Protein AF-A0A7C5W198-F1 (afdb_monomer_lite)

Radius of gyration: 19.04 Å; chains: 1; bounding box: 59×41×51 Å

pLDDT: mean 90.84, std 8.57, range [54.44, 98.5]

Structure (mmCIF, N/CA/C/O backbone):
data_AF-A0A7C5W198-F1
#
_entry.id   AF-A0A7C5W198-F1
#
loop_
_atom_site.group_PDB
_atom_site.id
_atom_site.type_symbol
_atom_site.label_atom_id
_atom_site.label_alt_id
_atom_site.label_comp_id
_atom_site.label_asym_id
_atom_site.label_entity_id
_atom_site.label_seq_id
_atom_site.pdbx_PDB_ins_code
_atom_site.Cartn_x
_atom_site.Cartn_y
_atom_site.Cartn_z
_atom_site.occupancy
_atom_site.B_iso_or_equiv
_atom_site.auth_seq_id
_atom_site.auth_comp_id
_atom_site.auth_asym_id
_atom_site.auth_atom_id
_atom_site.pdbx_PDB_model_num
ATOM 1 N N . MET A 1 1 ? -37.542 13.909 10.497 1.00 56.97 1 MET A N 1
ATOM 2 C CA . MET A 1 1 ? -37.261 13.257 11.797 1.00 56.97 1 MET A CA 1
ATOM 3 C C . MET A 1 1 ? -35.882 13.727 12.256 1.00 56.97 1 MET A C 1
ATOM 5 O O . MET A 1 1 ? -34.944 13.565 11.488 1.00 56.97 1 MET A O 1
ATOM 9 N N . LYS A 1 2 ? -35.744 14.407 13.407 1.00 55.81 2 LYS A N 1
ATOM 10 C CA . LYS A 1 2 ? -34.414 14.794 13.922 1.00 55.81 2 LYS A CA 1
ATOM 11 C C . LYS A 1 2 ? -33.710 13.528 14.440 1.00 55.81 2 LYS A C 1
ATOM 13 O O . LYS A 1 2 ? -34.372 12.768 15.145 1.00 55.81 2 LYS A O 1
ATOM 18 N N . PRO A 1 3 ? -32.432 13.282 14.104 1.00 61.06 3 PRO A N 1
ATOM 19 C CA . PRO A 1 3 ? -31.702 12.129 14.623 1.00 61.06 3 PRO A CA 1
ATOM 20 C C . PRO A 1 3 ? -31.654 12.193 16.152 1.00 61.06 3 PRO A C 1
ATOM 22 O O . PRO A 1 3 ? -31.446 13.266 16.728 1.00 61.06 3 PRO A O 1
ATOM 25 N N . ASP A 1 4 ? -31.876 11.055 16.808 1.00 79.31 4 ASP A N 1
ATOM 26 C CA . ASP A 1 4 ? -31.858 10.977 18.265 1.00 79.31 4 ASP A CA 1
ATOM 27 C C . ASP A 1 4 ? -30.446 11.229 18.842 1.00 79.31 4 ASP A C 1
ATOM 29 O O . ASP A 1 4 ? -29.431 11.314 18.139 1.00 79.31 4 ASP A O 1
ATOM 33 N N . LYS A 1 5 ? -30.365 11.397 20.166 1.00 74.25 5 LYS A N 1
ATOM 34 C CA . LYS A 1 5 ? -29.114 11.707 20.881 1.00 74.25 5 LYS A CA 1
ATOM 35 C C . LYS A 1 5 ? -28.023 10.645 20.666 1.00 74.25 5 LYS A C 1
ATOM 37 O O . LYS A 1 5 ? -26.839 10.989 20.679 1.00 74.25 5 LYS A O 1
ATOM 42 N N . TYR A 1 6 ? -28.400 9.382 20.459 1.00 71.31 6 TYR A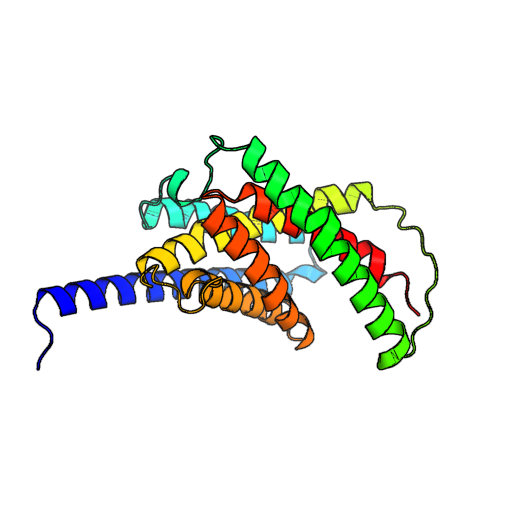 N 1
ATOM 43 C CA . TYR A 1 6 ? -27.463 8.278 20.234 1.00 71.31 6 TYR A CA 1
ATOM 44 C C . TYR A 1 6 ? -26.879 8.329 18.822 1.00 71.31 6 TYR A C 1
ATOM 46 O O . TYR A 1 6 ? -25.659 8.255 18.665 1.00 71.31 6 TYR A O 1
ATOM 54 N N . THR A 1 7 ? -27.727 8.577 17.825 1.00 73.31 7 THR A N 1
ATOM 55 C CA . THR A 1 7 ? -27.346 8.764 16.420 1.00 73.31 7 THR A CA 1
ATOM 56 C C . THR A 1 7 ? -26.362 9.926 16.273 1.00 73.31 7 THR A C 1
ATOM 58 O O . THR A 1 7 ? -25.304 9.782 15.660 1.00 73.31 7 THR A O 1
ATOM 61 N N . ASN A 1 8 ? -26.632 11.054 16.939 1.00 77.38 8 ASN A N 1
ATOM 62 C CA . ASN A 1 8 ? -25.725 12.206 16.940 1.00 77.38 8 ASN A CA 1
ATOM 63 C C . ASN A 1 8 ? -24.370 11.899 17.599 1.00 77.38 8 ASN A C 1
ATOM 65 O O . ASN A 1 8 ? -23.325 12.320 17.102 1.00 77.38 8 ASN A O 1
ATOM 69 N N . LYS A 1 9 ? -24.357 11.153 18.711 1.00 79.25 9 LYS A N 1
ATOM 70 C CA . LYS A 1 9 ? -23.110 10.764 19.387 1.00 79.25 9 LYS A CA 1
ATOM 71 C C . LYS A 1 9 ? -22.262 9.836 18.512 1.00 79.25 9 LYS A C 1
ATOM 73 O O . LYS A 1 9 ? -21.046 10.009 18.456 1.00 79.25 9 LYS A O 1
ATOM 78 N N . PHE A 1 10 ? -22.897 8.891 17.821 1.00 80.44 10 PHE A N 1
ATOM 79 C CA . PHE A 1 10 ? -22.232 7.958 16.914 1.00 80.44 10 PHE A CA 1
ATOM 80 C C . PHE A 1 10 ? -21.645 8.665 15.684 1.00 80.44 10 PHE A C 1
ATOM 82 O O . PHE A 1 10 ? -20.457 8.518 15.403 1.00 80.44 10 PHE A O 1
ATOM 89 N N . MET A 1 11 ? -22.419 9.536 15.030 1.00 80.12 11 MET A N 1
ATOM 90 C CA . MET A 1 11 ? -21.928 10.352 13.912 1.00 80.12 11 MET A CA 1
ATOM 91 C C . MET A 1 11 ? -20.746 11.245 14.315 1.00 80.12 11 MET A C 1
ATOM 93 O O . MET A 1 11 ? -19.762 11.358 13.582 1.00 80.12 11 MET A O 1
ATOM 97 N N . ASN A 1 12 ? -20.801 11.856 15.504 1.00 89.38 12 ASN A N 1
ATOM 98 C CA . ASN A 1 12 ? -19.693 12.657 16.028 1.00 89.38 12 ASN A CA 1
ATOM 99 C C . ASN A 1 12 ? -18.434 11.813 16.276 1.00 89.38 12 ASN A C 1
ATOM 101 O O . ASN A 1 12 ? -17.322 12.289 16.045 1.00 89.38 12 ASN A O 1
ATOM 105 N N . TYR A 1 13 ? -18.594 10.563 16.713 1.00 89.38 13 TYR A N 1
ATOM 106 C CA . TYR A 1 13 ? -17.487 9.625 16.890 1.00 89.38 13 TYR A CA 1
ATOM 107 C C . TYR A 1 13 ? -16.843 9.231 15.551 1.00 89.38 13 TYR A C 1
ATOM 109 O O . TYR A 1 13 ? -15.626 9.359 15.413 1.00 89.38 13 TYR A O 1
ATOM 117 N N . GLN A 1 14 ? -17.641 8.850 14.547 1.00 91.25 14 GLN A N 1
ATOM 118 C CA . GLN A 1 14 ? -17.149 8.524 13.199 1.00 91.25 14 GLN A CA 1
ATOM 119 C C . GLN A 1 14 ? -16.421 9.715 12.563 1.00 91.25 14 GLN A C 1
ATOM 121 O O . GLN A 1 14 ? -15.297 9.578 12.082 1.00 91.25 14 GLN A O 1
ATOM 126 N N . ARG A 1 15 ? -17.013 10.917 12.632 1.00 92.56 15 ARG A N 1
ATOM 127 C CA . ARG A 1 15 ? -16.398 12.147 12.113 1.00 92.56 15 ARG A CA 1
ATOM 128 C C . ARG A 1 15 ? -15.082 12.467 12.818 1.00 92.56 15 ARG A C 1
ATOM 130 O O . ARG A 1 15 ? -14.123 12.875 12.169 1.00 92.56 15 ARG A O 1
ATOM 137 N N . LYS A 1 16 ? -15.019 12.266 14.138 1.00 93.31 16 LYS A N 1
ATOM 138 C CA . LYS A 1 16 ? -13.788 12.451 14.910 1.00 93.31 16 LYS A CA 1
ATOM 139 C C . LYS A 1 16 ? -12.691 11.496 14.438 1.00 93.31 16 LYS A C 1
ATOM 141 O O . LYS A 1 16 ? -11.588 11.965 14.178 1.00 93.31 16 LYS A O 1
ATOM 146 N N . ILE A 1 17 ? -12.992 10.204 14.289 1.00 93.50 17 ILE A N 1
ATOM 147 C CA . ILE A 1 17 ? -12.023 9.215 13.793 1.00 93.50 17 ILE A CA 1
ATOM 148 C C . ILE A 1 17 ? -11.524 9.602 12.405 1.00 93.50 17 ILE A C 1
ATOM 150 O O . ILE A 1 17 ? -10.316 9.680 12.199 1.00 93.50 17 ILE A O 1
ATOM 154 N N . PHE A 1 18 ? -12.441 9.889 11.479 1.00 95.19 18 PHE A N 1
ATOM 155 C CA . PHE A 1 18 ? -12.087 10.258 10.114 1.00 95.19 18 PHE A CA 1
ATOM 156 C C . PHE A 1 18 ? -11.157 11.475 10.080 1.00 95.19 18 PHE A C 1
ATOM 158 O O . PHE A 1 18 ? -10.089 11.419 9.476 1.00 95.19 18 PHE A O 1
ATOM 165 N N . ASN A 1 19 ? -11.522 12.550 10.786 1.00 95.00 19 ASN A N 1
ATOM 166 C CA . ASN A 1 19 ? -10.723 13.773 10.839 1.00 95.00 19 ASN A CA 1
ATOM 167 C C . ASN A 1 19 ? -9.333 13.529 11.437 1.00 95.00 19 ASN A C 1
ATOM 169 O O . ASN A 1 19 ? -8.356 14.101 10.965 1.00 95.00 19 ASN A O 1
ATOM 173 N N . GLN A 1 20 ? -9.233 12.685 12.464 1.00 94.25 20 GLN A N 1
ATOM 174 C CA . GLN A 1 20 ? -7.952 12.344 13.076 1.00 94.25 20 GLN A CA 1
ATOM 175 C C . GLN A 1 20 ? -7.075 11.511 12.133 1.00 94.25 20 GLN A C 1
ATOM 177 O O . GLN A 1 20 ? -5.886 11.792 12.014 1.00 94.25 20 GLN A O 1
ATOM 182 N N . THR A 1 21 ? -7.648 10.541 11.416 1.00 95.88 21 THR A N 1
ATOM 183 C CA . THR A 1 21 ? -6.915 9.770 10.402 1.00 95.88 21 THR A CA 1
ATOM 184 C C . THR A 1 21 ? -6.462 10.652 9.240 1.00 95.88 21 THR A C 1
ATOM 186 O O . THR A 1 21 ? -5.302 10.568 8.838 1.00 95.88 21 THR A O 1
ATOM 189 N 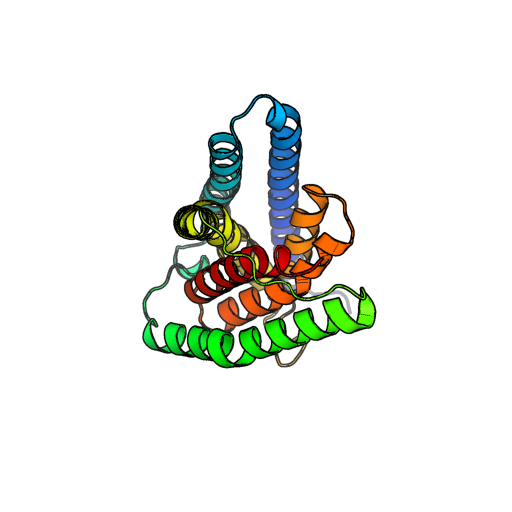N . LEU A 1 22 ? -7.330 11.543 8.748 1.00 97.38 22 LEU A N 1
ATOM 190 C CA . LEU A 1 22 ? -6.987 12.525 7.718 1.00 97.38 22 LEU A CA 1
ATOM 191 C C . LEU A 1 22 ? -5.852 13.444 8.184 1.00 97.38 22 LEU A C 1
ATOM 193 O O . LEU A 1 22 ? -4.900 13.668 7.445 1.00 97.38 22 LEU A O 1
ATOM 197 N N . PHE A 1 23 ? -5.918 13.942 9.418 1.00 96.62 23 PHE A N 1
ATOM 198 C CA . PHE A 1 23 ? -4.872 14.783 9.992 1.00 96.62 23 PHE A CA 1
ATOM 199 C C . PHE A 1 23 ? -3.524 14.055 10.072 1.00 96.62 23 PHE A C 1
ATOM 201 O O . PHE A 1 23 ? -2.516 14.593 9.617 1.00 96.62 23 PHE A O 1
ATOM 208 N N . THR A 1 24 ? -3.502 12.811 10.567 1.00 96.12 24 THR A N 1
ATOM 209 C CA . THR A 1 24 ? -2.281 11.990 10.582 1.00 96.12 24 THR A CA 1
ATOM 210 C C . THR A 1 24 ? -1.737 11.774 9.170 1.00 96.12 24 THR A C 1
ATOM 212 O O . THR A 1 24 ? -0.539 11.935 8.949 1.00 96.12 24 THR A O 1
ATOM 215 N N . PHE A 1 25 ? -2.603 11.459 8.203 1.00 97.81 25 PHE A N 1
ATOM 216 C CA . PHE A 1 25 ? -2.219 11.296 6.801 1.00 97.81 25 PHE A CA 1
ATOM 217 C C . PHE A 1 25 ? -1.587 12.570 6.222 1.00 97.81 25 PHE A C 1
ATOM 219 O O . PHE A 1 25 ? -0.531 12.497 5.592 1.00 97.81 25 PHE A O 1
ATOM 226 N N . LEU A 1 26 ? -2.186 13.738 6.464 1.00 97.88 26 LEU A N 1
ATOM 227 C CA . LEU A 1 26 ? -1.661 15.018 5.985 1.00 97.88 26 LEU A CA 1
ATOM 228 C C . LEU A 1 26 ? -0.313 15.362 6.630 1.00 97.88 26 LEU A C 1
ATOM 230 O O . LEU A 1 26 ? 0.597 15.789 5.922 1.00 97.88 26 LEU A O 1
ATOM 234 N N . ILE A 1 27 ? -0.149 15.128 7.937 1.00 97.38 27 ILE A N 1
ATOM 235 C CA . ILE A 1 27 ? 1.135 15.331 8.628 1.00 97.38 27 ILE A CA 1
ATOM 236 C C . ILE A 1 27 ? 2.216 14.435 8.033 1.00 97.38 27 ILE A C 1
ATOM 238 O O . ILE A 1 27 ? 3.283 14.929 7.676 1.00 97.38 27 ILE A O 1
ATOM 242 N N . VAL A 1 28 ? 1.946 13.133 7.903 1.00 97.50 28 VAL A N 1
ATOM 243 C CA . VAL A 1 28 ? 2.912 12.173 7.353 1.00 97.50 28 VAL A CA 1
ATOM 244 C C . VAL A 1 28 ? 3.352 12.597 5.956 1.00 97.50 28 VAL A C 1
ATOM 246 O O . VAL A 1 28 ? 4.549 12.691 5.701 1.00 97.50 28 VAL A O 1
ATOM 249 N N . ASN A 1 29 ? 2.410 12.947 5.077 1.00 97.19 29 ASN A N 1
ATOM 250 C CA . ASN A 1 29 ? 2.749 13.401 3.728 1.00 97.19 29 ASN A CA 1
ATOM 251 C C . ASN A 1 29 ? 3.489 14.741 3.723 1.00 97.19 29 ASN A C 1
ATOM 253 O O . ASN A 1 29 ? 4.419 14.905 2.945 1.00 97.19 29 ASN A O 1
ATOM 257 N N . THR A 1 30 ? 3.154 15.673 4.618 1.00 97.25 30 THR A N 1
ATOM 258 C CA . THR A 1 30 ? 3.889 16.942 4.754 1.00 97.25 30 THR A CA 1
ATOM 259 C C . THR A 1 30 ? 5.346 16.692 5.143 1.00 97.25 30 THR A C 1
ATOM 261 O O . THR A 1 30 ? 6.253 17.275 4.551 1.00 97.25 30 THR A O 1
ATOM 264 N N . ILE A 1 31 ? 5.591 15.782 6.091 1.00 97.25 31 ILE A N 1
ATOM 265 C CA . ILE A 1 31 ? 6.947 15.400 6.504 1.00 97.25 31 ILE A CA 1
ATOM 266 C C . ILE A 1 31 ? 7.687 14.709 5.350 1.00 97.25 31 ILE A C 1
ATOM 268 O O . ILE A 1 31 ? 8.852 15.013 5.108 1.00 97.25 31 ILE A O 1
ATOM 272 N N . LEU A 1 32 ? 7.027 13.815 4.609 1.00 96.31 32 LEU A N 1
ATOM 273 C CA . LEU A 1 32 ? 7.631 13.154 3.450 1.00 96.31 32 LEU A CA 1
ATOM 274 C C . LEU A 1 32 ? 7.960 14.148 2.321 1.00 96.31 32 LEU A C 1
ATOM 276 O O . LEU A 1 32 ? 9.022 14.041 1.713 1.00 96.31 32 LEU A O 1
ATOM 280 N N . ILE A 1 33 ? 7.110 15.148 2.076 1.00 95.94 33 ILE A N 1
ATOM 281 C CA . ILE A 1 33 ? 7.393 16.237 1.129 1.00 95.94 33 ILE A CA 1
ATOM 282 C C . ILE A 1 33 ? 8.590 17.064 1.607 1.00 95.94 33 ILE A C 1
ATOM 284 O O . ILE A 1 33 ? 9.494 17.342 0.823 1.00 95.94 33 ILE A O 1
ATOM 288 N N . ALA A 1 34 ? 8.658 17.411 2.894 1.00 95.94 34 ALA A N 1
ATOM 289 C CA . ALA A 1 34 ? 9.824 18.096 3.449 1.00 95.94 34 ALA A CA 1
ATOM 290 C C . ALA A 1 34 ? 11.106 17.254 3.293 1.00 95.94 34 ALA A C 1
ATOM 292 O O . ALA A 1 34 ? 12.160 17.783 2.939 1.00 95.94 34 ALA A O 1
ATOM 293 N N . LEU A 1 35 ? 11.008 15.932 3.466 1.00 95.62 35 LEU A N 1
ATOM 294 C CA . LEU A 1 35 ? 12.111 15.002 3.225 1.00 95.62 35 LEU A CA 1
ATOM 295 C C . LEU A 1 35 ? 12.554 14.996 1.747 1.00 95.62 35 LEU A C 1
ATOM 297 O O . LEU A 1 35 ? 13.744 14.845 1.470 1.00 95.62 35 LEU A O 1
ATOM 301 N N . LEU A 1 36 ? 11.642 15.205 0.787 1.00 93.31 36 LEU A N 1
ATOM 302 C CA . LEU A 1 36 ? 11.999 15.347 -0.633 1.00 93.31 36 LEU A CA 1
ATOM 303 C C . LEU A 1 36 ? 12.864 16.581 -0.902 1.00 93.31 36 LEU A C 1
ATOM 305 O O . LEU A 1 36 ? 13.749 16.507 -1.752 1.00 93.31 36 LEU A O 1
ATOM 309 N N . LEU A 1 37 ? 12.657 17.683 -0.174 1.00 93.25 37 LEU A N 1
ATOM 310 C CA . LEU A 1 37 ? 13.438 18.916 -0.354 1.00 93.25 37 LEU A CA 1
ATOM 311 C C . LEU A 1 37 ? 14.918 18.718 -0.009 1.00 93.25 37 LEU A C 1
ATOM 313 O O . LEU A 1 37 ? 15.787 19.336 -0.619 1.00 93.25 37 LEU A O 1
ATOM 317 N N . VAL A 1 38 ? 15.214 17.820 0.933 1.00 93.62 38 VAL A N 1
ATOM 318 C CA . VAL A 1 38 ? 16.589 17.491 1.337 1.00 93.62 38 VAL A CA 1
ATOM 319 C C . VAL A 1 38 ? 17.157 16.270 0.611 1.00 93.62 38 VAL A C 1
ATOM 321 O O . VAL A 1 38 ? 18.341 15.972 0.751 1.00 93.62 38 VAL A O 1
ATOM 324 N N . LYS A 1 39 ? 16.352 15.581 -0.211 1.00 92.31 39 LYS A N 1
ATOM 325 C CA . LYS A 1 39 ? 16.755 14.388 -0.973 1.00 92.31 39 LYS A CA 1
ATOM 326 C C . LYS A 1 39 ? 18.065 14.556 -1.763 1.00 92.31 39 LYS A C 1
ATOM 328 O O . LYS A 1 39 ? 18.832 13.599 -1.743 1.00 92.31 39 LYS A O 1
ATOM 333 N N . PRO A 1 40 ? 18.376 15.698 -2.420 1.00 94.38 40 PRO A N 1
ATOM 334 C CA . PRO A 1 40 ? 19.643 15.861 -3.149 1.00 94.38 40 PRO A CA 1
ATOM 335 C C . PRO A 1 40 ? 20.895 15.752 -2.268 1.00 94.38 40 PRO A C 1
ATOM 337 O O . PRO A 1 40 ? 21.962 15.404 -2.764 1.00 94.38 40 PRO A O 1
ATOM 340 N N . TYR A 1 41 ? 20.760 16.027 -0.969 1.00 93.69 41 TYR A N 1
ATOM 341 C CA . TYR A 1 41 ? 21.844 15.961 0.013 1.00 93.69 41 TYR A CA 1
ATOM 342 C C . TYR A 1 41 ? 21.908 14.610 0.737 1.00 93.69 41 TYR A C 1
ATOM 344 O O . TYR A 1 41 ? 22.859 14.338 1.467 1.00 93.69 41 TYR A O 1
ATOM 352 N N . LEU A 1 42 ? 20.897 13.754 0.553 1.00 92.44 42 LEU A N 1
ATOM 353 C CA . LEU A 1 42 ? 20.815 12.441 1.178 1.00 92.44 42 LEU A CA 1
ATOM 354 C C . LEU A 1 42 ? 21.201 11.347 0.181 1.00 92.44 42 LEU A C 1
ATOM 356 O O . LEU A 1 42 ? 20.761 11.323 -0.967 1.00 92.44 42 LEU A O 1
ATOM 360 N N . GLY A 1 43 ? 21.959 10.355 0.648 1.00 90.94 43 GLY A N 1
ATOM 361 C CA . GLY A 1 43 ? 22.116 9.110 -0.099 1.00 90.94 43 GLY A CA 1
ATOM 362 C C . GLY A 1 43 ? 20.766 8.400 -0.267 1.00 90.94 43 GLY A C 1
ATOM 363 O O . GLY A 1 43 ? 19.934 8.413 0.643 1.00 90.94 43 GLY A O 1
ATOM 364 N N . ARG A 1 44 ? 20.560 7.722 -1.408 1.00 88.50 44 ARG A N 1
ATOM 365 C CA . ARG A 1 44 ? 19.310 6.999 -1.729 1.00 88.50 44 ARG A CA 1
ATOM 366 C C . ARG A 1 44 ? 18.835 6.104 -0.581 1.00 88.50 44 ARG A C 1
ATOM 368 O O . ARG A 1 44 ? 17.659 6.134 -0.236 1.00 88.50 44 ARG A O 1
ATOM 375 N N . THR A 1 45 ? 19.742 5.321 0.000 1.00 89.00 45 THR A N 1
ATOM 376 C CA . THR A 1 45 ? 19.422 4.406 1.103 1.00 89.00 45 THR A CA 1
ATOM 377 C C . THR A 1 45 ? 18.911 5.162 2.324 1.00 89.00 45 THR A C 1
ATOM 379 O O . THR A 1 45 ? 17.872 4.802 2.858 1.00 89.00 45 THR A O 1
ATOM 382 N N . LEU A 1 46 ? 19.586 6.242 2.729 1.00 92.44 46 LEU A N 1
ATOM 383 C CA . LEU A 1 46 ? 19.187 7.036 3.891 1.00 92.44 46 LEU A CA 1
ATOM 384 C C . LEU A 1 46 ? 17.815 7.690 3.686 1.00 92.44 46 LEU A C 1
ATOM 386 O O . LEU A 1 46 ? 16.968 7.607 4.568 1.00 92.44 46 LEU A O 1
ATOM 390 N N . PHE A 1 47 ? 17.570 8.275 2.510 1.00 93.00 47 PHE A N 1
ATOM 391 C CA . PHE A 1 47 ? 16.268 8.855 2.168 1.00 93.00 47 PHE A CA 1
ATOM 392 C C . PHE A 1 47 ? 15.129 7.829 2.310 1.00 93.00 47 PHE A C 1
ATOM 394 O O . PHE A 1 47 ? 14.101 8.116 2.920 1.00 93.00 47 PHE A O 1
ATOM 401 N N . LEU A 1 48 ? 15.329 6.611 1.798 1.00 90.31 48 LEU A N 1
ATOM 402 C CA . LEU A 1 48 ? 14.317 5.550 1.833 1.00 90.31 48 LEU A CA 1
ATOM 403 C C . LEU A 1 48 ? 14.120 4.993 3.247 1.00 90.31 48 LEU A C 1
ATOM 405 O O . LEU A 1 48 ? 12.983 4.788 3.663 1.00 90.31 48 LEU A O 1
ATOM 409 N N . THR A 1 49 ? 15.198 4.836 4.019 1.00 93.56 49 THR A N 1
ATOM 410 C CA . THR A 1 49 ? 15.116 4.449 5.434 1.00 93.56 49 THR A CA 1
ATOM 411 C C . THR A 1 49 ? 14.338 5.478 6.253 1.00 93.56 49 THR A C 1
ATOM 413 O O . THR A 1 49 ? 13.506 5.095 7.071 1.00 93.56 49 THR A O 1
ATOM 416 N N . LEU A 1 50 ? 14.559 6.777 6.026 1.00 95.69 50 LEU A N 1
ATOM 417 C CA . LEU A 1 50 ? 13.817 7.835 6.716 1.00 95.69 50 LEU A CA 1
ATOM 418 C C . LEU A 1 50 ? 12.331 7.826 6.337 1.00 95.69 50 LEU A C 1
ATOM 420 O O . LEU A 1 50 ? 11.485 7.902 7.224 1.00 95.69 50 LEU A O 1
ATOM 424 N N . GLY A 1 51 ? 12.003 7.664 5.050 1.00 94.94 51 GLY A N 1
ATOM 425 C CA . GLY A 1 51 ? 10.616 7.516 4.594 1.00 94.94 51 GLY A CA 1
ATOM 426 C C . GLY A 1 51 ? 9.909 6.315 5.234 1.00 94.94 51 GLY A C 1
ATOM 427 O O . GLY A 1 51 ? 8.824 6.456 5.799 1.00 94.94 51 GLY A O 1
ATOM 428 N N . SER A 1 52 ? 10.567 5.153 5.229 1.00 95.88 52 SER A N 1
ATOM 429 C CA . SER A 1 52 ? 10.109 3.932 5.907 1.00 95.88 52 SER A CA 1
ATOM 430 C C . SER A 1 52 ? 9.871 4.163 7.406 1.00 95.88 52 SER A C 1
ATOM 432 O O . SER A 1 52 ? 8.798 3.854 7.934 1.00 95.88 52 SER A O 1
ATOM 434 N N . ALA A 1 53 ? 10.833 4.788 8.091 1.00 96.81 53 ALA A N 1
ATOM 435 C CA . ALA A 1 53 ? 10.731 5.091 9.512 1.00 96.81 53 ALA A CA 1
ATOM 436 C C . ALA A 1 53 ? 9.546 6.017 9.823 1.00 96.81 53 ALA A C 1
ATOM 438 O O . ALA A 1 53 ? 8.850 5.787 10.809 1.00 96.81 53 ALA A O 1
ATOM 439 N N . ILE A 1 54 ? 9.265 7.019 8.981 1.00 97.44 54 ILE A N 1
ATOM 440 C CA . ILE A 1 54 ? 8.108 7.912 9.149 1.00 97.44 54 ILE A CA 1
ATOM 441 C C . ILE A 1 54 ? 6.798 7.111 9.142 1.00 97.44 54 ILE A C 1
ATOM 443 O O . ILE A 1 54 ? 5.962 7.306 10.031 1.00 97.44 54 ILE A O 1
ATOM 447 N N . PHE A 1 55 ? 6.618 6.179 8.202 1.00 97.19 55 PHE A N 1
ATOM 448 C CA . PHE A 1 55 ? 5.424 5.327 8.154 1.00 97.19 55 PHE A CA 1
ATOM 449 C C . PHE A 1 55 ? 5.304 4.414 9.380 1.00 97.19 55 PHE A C 1
ATOM 451 O O . PHE A 1 55 ? 4.239 4.347 9.999 1.00 97.19 55 PHE A O 1
ATOM 458 N N . VAL A 1 56 ? 6.389 3.754 9.792 1.00 95.50 56 VAL A N 1
ATOM 459 C CA . VAL A 1 56 ? 6.367 2.847 10.953 1.00 95.50 56 VAL A CA 1
ATOM 460 C C . VAL A 1 56 ? 6.128 3.612 12.257 1.00 95.50 56 VAL A C 1
ATOM 462 O O . VAL A 1 56 ? 5.248 3.247 13.038 1.00 95.50 56 VAL A O 1
ATOM 465 N N . ILE A 1 57 ? 6.861 4.703 12.494 1.00 96.38 57 ILE A N 1
ATOM 466 C CA . ILE A 1 57 ? 6.746 5.506 13.719 1.00 96.38 57 ILE A CA 1
ATOM 467 C C . ILE A 1 57 ? 5.351 6.121 13.820 1.00 96.38 57 ILE A C 1
ATOM 469 O O . ILE A 1 57 ? 4.714 6.011 14.868 1.00 96.38 57 ILE A O 1
ATOM 473 N N . SER A 1 58 ? 4.844 6.725 12.741 1.00 95.19 58 SER A N 1
ATOM 474 C CA . SER A 1 58 ? 3.497 7.308 12.741 1.00 95.19 58 SER A CA 1
ATOM 475 C C . SER A 1 58 ? 2.419 6.257 13.007 1.00 95.19 58 SER A C 1
ATOM 477 O O . SER A 1 58 ? 1.475 6.537 13.747 1.00 95.19 58 SER A O 1
ATOM 479 N N . SER A 1 59 ? 2.593 5.034 12.501 1.00 93.81 59 SER A N 1
ATOM 480 C CA . SER A 1 59 ? 1.700 3.904 12.774 1.00 93.81 59 SER A CA 1
ATOM 481 C C . SER A 1 59 ? 1.735 3.479 14.239 1.00 93.81 59 SER A C 1
ATOM 483 O O . SER A 1 59 ? 0.682 3.347 14.853 1.00 93.81 59 SER A O 1
ATOM 485 N N . ILE A 1 60 ? 2.921 3.339 14.842 1.00 92.81 60 ILE A N 1
ATOM 486 C CA . ILE A 1 60 ? 3.077 2.973 16.262 1.00 92.81 60 ILE A CA 1
ATOM 487 C C . ILE A 1 60 ? 2.492 4.053 17.179 1.00 92.81 60 ILE A C 1
ATOM 489 O O . ILE A 1 60 ? 1.784 3.747 18.141 1.00 92.81 60 ILE A O 1
ATOM 493 N N . VAL A 1 61 ? 2.776 5.326 16.893 1.00 94.19 61 VAL A N 1
ATOM 494 C CA . VAL A 1 61 ? 2.219 6.456 17.649 1.00 94.19 61 VAL A CA 1
ATOM 495 C C . VAL A 1 61 ? 0.698 6.450 17.537 1.00 94.19 61 VAL A C 1
ATOM 497 O O . VAL A 1 61 ? 0.004 6.525 18.551 1.00 94.19 61 VAL A O 1
ATOM 500 N N . SER A 1 62 ? 0.174 6.275 16.325 1.00 91.31 62 SER A N 1
ATOM 501 C CA . SER A 1 62 ? -1.264 6.190 16.083 1.00 91.31 62 SER A CA 1
ATOM 502 C C . SER A 1 62 ? -1.889 4.996 16.809 1.00 91.31 62 SER A C 1
ATOM 504 O O . SER A 1 62 ? -2.914 5.161 17.463 1.00 91.31 62 SER A O 1
ATOM 506 N N . ALA A 1 63 ? -1.252 3.823 16.809 1.00 88.88 63 ALA A N 1
ATOM 507 C CA . ALA A 1 63 ? -1.718 2.650 17.548 1.00 88.88 63 ALA A CA 1
ATOM 508 C C . ALA A 1 63 ? -1.968 2.967 19.026 1.00 88.88 63 ALA A C 1
ATOM 510 O O . ALA A 1 63 ? -3.036 2.669 19.562 1.00 88.88 63 ALA A O 1
ATOM 511 N N . LYS A 1 64 ? -1.013 3.656 19.663 1.00 90.38 64 LYS A N 1
ATOM 512 C CA . LYS A 1 64 ? -1.114 4.073 21.066 1.00 90.38 64 LYS A CA 1
ATOM 513 C C . LYS A 1 64 ? -2.205 5.123 21.275 1.00 90.38 64 LYS A C 1
ATOM 515 O O . LYS A 1 64 ? -3.022 4.978 22.182 1.00 90.38 64 LYS A O 1
ATOM 520 N N . VAL A 1 65 ? -2.247 6.156 20.432 1.00 89.38 65 VAL A N 1
ATOM 521 C CA . VAL A 1 65 ? -3.218 7.262 20.536 1.00 89.38 65 VAL A CA 1
ATOM 522 C C . VAL A 1 65 ? -4.655 6.771 20.335 1.00 89.38 65 VAL A C 1
ATOM 524 O O . VAL A 1 65 ? -5.557 7.164 21.074 1.00 89.38 65 VAL A O 1
ATOM 527 N N . PHE A 1 66 ? -4.870 5.884 19.364 1.00 87.38 66 PHE A N 1
ATOM 528 C CA . PHE A 1 66 ? -6.189 5.363 18.999 1.00 87.38 66 PHE A CA 1
ATOM 529 C C . PHE A 1 66 ? -6.541 4.039 19.686 1.00 87.38 66 PHE A C 1
ATOM 531 O O . PHE A 1 66 ? -7.610 3.491 19.411 1.00 87.38 66 PHE A O 1
ATOM 538 N N . LYS A 1 67 ? -5.675 3.545 20.584 1.00 88.38 67 LYS A N 1
ATOM 539 C CA . LYS A 1 67 ? -5.833 2.278 21.317 1.00 88.38 67 LYS A CA 1
ATOM 540 C C . LYS A 1 67 ? -6.150 1.100 20.387 1.00 88.38 67 LYS A C 1
ATOM 542 O O . LYS A 1 67 ? -7.066 0.325 20.646 1.00 88.38 67 LYS A O 1
ATOM 547 N N . ILE A 1 68 ? -5.426 1.014 19.275 1.00 86.94 68 ILE A N 1
ATOM 548 C CA . ILE A 1 68 ? -5.507 -0.109 18.338 1.00 86.94 68 ILE A CA 1
ATOM 549 C C . ILE A 1 68 ? -4.493 -1.150 18.812 1.00 86.94 68 ILE A C 1
ATOM 551 O O . ILE A 1 68 ? -3.315 -0.835 18.977 1.00 86.94 68 ILE A O 1
ATOM 555 N N . ASP A 1 69 ? -4.953 -2.369 19.059 1.00 88.12 69 ASP A N 1
ATOM 556 C CA . ASP A 1 69 ? -4.100 -3.495 19.425 1.00 88.12 69 ASP A CA 1
ATOM 557 C C . ASP A 1 69 ? -3.434 -4.128 18.187 1.00 88.12 69 ASP A C 1
ATOM 559 O O . ASP A 1 69 ? -3.705 -3.763 17.040 1.00 88.12 69 ASP A O 1
ATOM 563 N N . ALA A 1 70 ? -2.533 -5.089 18.411 1.00 85.12 70 ALA A N 1
ATOM 564 C CA . ALA A 1 70 ? -1.821 -5.777 17.329 1.00 85.12 70 ALA A CA 1
ATOM 565 C C . ALA A 1 70 ? -2.788 -6.457 16.343 1.00 85.12 70 ALA A C 1
ATOM 567 O O . ALA A 1 70 ? -2.588 -6.399 15.128 1.00 85.12 70 ALA A O 1
ATOM 568 N N . LYS A 1 71 ? -3.884 -7.026 16.857 1.00 84.69 71 LYS A N 1
ATOM 569 C CA . LYS A 1 71 ? -4.929 -7.646 16.042 1.00 84.69 71 LYS A CA 1
ATOM 570 C C . LYS A 1 71 ? -5.676 -6.618 15.190 1.00 84.69 71 LYS A C 1
ATOM 572 O O . LYS A 1 71 ? -5.865 -6.841 13.996 1.00 84.69 71 LYS A O 1
ATOM 577 N N . GLY A 1 72 ? -6.003 -5.456 15.753 1.00 83.56 72 GLY A N 1
ATOM 578 C CA . GLY A 1 72 ? -6.552 -4.318 15.021 1.00 83.56 72 GLY A CA 1
ATOM 579 C C . GLY A 1 72 ? -5.622 -3.804 13.918 1.00 83.56 72 GLY A C 1
ATOM 580 O O . GLY A 1 72 ? -6.107 -3.366 12.880 1.00 83.56 72 GLY A O 1
ATOM 581 N N . PHE A 1 73 ? -4.302 -3.935 14.072 1.00 85.19 73 PHE A N 1
ATOM 582 C CA . PHE A 1 73 ? -3.323 -3.680 13.004 1.00 85.19 73 PHE A CA 1
ATOM 583 C C . PHE A 1 73 ? -3.191 -4.811 11.982 1.00 85.19 73 PHE A C 1
ATOM 585 O O . PHE A 1 73 ? -2.567 -4.629 10.939 1.00 85.19 73 PHE A O 1
ATOM 592 N N . GLY A 1 74 ? -3.764 -5.980 12.260 1.00 83.94 74 GLY A N 1
ATOM 593 C CA . GLY A 1 74 ? -3.614 -7.141 11.395 1.00 83.94 74 GLY A CA 1
ATOM 594 C C . GLY A 1 74 ? -2.317 -7.889 11.562 1.00 83.94 74 GLY A C 1
ATOM 595 O O . GLY A 1 74 ? -1.879 -8.549 10.625 1.00 83.94 74 GLY A O 1
ATOM 596 N N . LEU A 1 75 ? -1.699 -7.770 12.727 1.00 86.62 75 LEU A N 1
ATOM 597 C CA . LEU A 1 75 ? -0.509 -8.515 13.097 1.00 86.62 75 LEU A CA 1
ATOM 598 C C . LEU A 1 75 ? -0.946 -9.799 13.812 1.00 86.62 75 LEU A C 1
ATOM 600 O O . LEU A 1 75 ? -0.647 -10.002 14.984 1.00 86.62 75 LEU A O 1
ATOM 604 N N . ASP A 1 76 ? -1.718 -10.628 13.107 1.00 82.19 76 ASP A N 1
ATOM 605 C CA . ASP A 1 76 ? -2.270 -11.897 13.598 1.00 82.19 76 ASP A CA 1
ATOM 606 C C . ASP A 1 76 ? -1.805 -13.045 12.688 1.00 82.19 76 ASP A C 1
ATOM 608 O O . ASP A 1 76 ? -2.020 -13.011 11.473 1.00 82.19 76 ASP A O 1
ATOM 612 N N . THR A 1 77 ? -1.123 -14.034 13.269 1.00 73.56 77 THR A N 1
ATOM 613 C CA . THR A 1 77 ? -0.484 -15.157 12.564 1.00 73.56 77 THR A CA 1
ATOM 614 C C . THR A 1 77 ? -1.343 -16.420 12.490 1.00 73.56 77 THR A C 1
ATOM 616 O O . THR A 1 77 ? -0.902 -17.414 11.916 1.00 73.56 77 THR A O 1
ATOM 619 N N . ASP A 1 78 ? -2.573 -16.407 13.004 1.00 74.06 78 ASP A N 1
ATOM 620 C CA . ASP A 1 78 ? -3.390 -17.615 13.199 1.00 74.06 78 ASP A CA 1
ATOM 621 C C . ASP A 1 78 ? -3.875 -18.291 11.895 1.00 74.06 78 ASP A C 1
ATOM 623 O O . ASP A 1 78 ? -4.643 -19.253 11.923 1.00 74.06 78 ASP A O 1
ATOM 627 N N . SER A 1 79 ? -3.499 -17.795 10.708 1.00 70.50 79 SER A N 1
ATOM 628 C CA . SER A 1 79 ? -4.099 -18.218 9.430 1.00 70.50 79 SER A CA 1
ATOM 629 C C . SER A 1 79 ? -3.142 -18.350 8.234 1.00 70.50 79 SER A C 1
ATOM 631 O O . SER A 1 79 ? -3.570 -18.196 7.086 1.00 70.50 79 SER A O 1
ATOM 633 N N . VAL A 1 80 ? -1.887 -18.750 8.470 1.00 79.56 80 VAL A N 1
ATOM 634 C CA . VAL A 1 80 ? -0.831 -18.879 7.437 1.00 79.56 80 VAL A CA 1
ATOM 635 C C . VAL A 1 80 ? -1.265 -19.666 6.185 1.00 79.56 80 VAL A C 1
ATOM 637 O O . VAL A 1 80 ? -1.028 -19.223 5.065 1.00 79.56 80 VAL A O 1
ATOM 640 N N . ILE A 1 81 ? -1.943 -20.814 6.321 1.00 80.69 81 ILE A N 1
ATOM 641 C CA . ILE A 1 81 ? -2.341 -21.642 5.157 1.00 80.69 81 ILE A CA 1
ATOM 642 C C . ILE A 1 81 ? -3.302 -20.891 4.226 1.00 80.69 81 ILE A C 1
ATOM 644 O O . ILE A 1 81 ? -3.176 -20.925 3.000 1.00 80.69 81 ILE A O 1
ATOM 648 N N . LYS A 1 82 ? -4.292 -20.210 4.804 1.00 83.56 82 LYS A N 1
ATOM 649 C CA . LYS A 1 82 ? -5.278 -19.453 4.031 1.00 83.56 82 LYS A CA 1
ATOM 650 C C . LYS A 1 82 ? -4.629 -18.224 3.375 1.00 83.56 82 LYS A C 1
ATOM 652 O O . LYS A 1 82 ? -5.036 -17.840 2.280 1.00 83.56 82 LYS A O 1
ATOM 657 N N . ASP A 1 83 ? -3.605 -17.658 4.010 1.00 88.12 83 ASP A N 1
ATOM 658 C CA . ASP A 1 83 ? -2.797 -16.563 3.466 1.00 88.12 83 ASP A CA 1
ATOM 659 C C . ASP A 1 83 ? -2.004 -17.017 2.237 1.00 88.12 83 ASP A C 1
ATOM 661 O O . ASP A 1 83 ? -2.067 -16.369 1.192 1.00 88.12 83 ASP A O 1
ATOM 665 N N . LEU A 1 84 ? -1.368 -18.192 2.306 1.00 88.69 84 LEU A N 1
ATOM 666 C CA . LEU A 1 84 ? -0.679 -18.797 1.162 1.00 88.69 84 LEU A CA 1
ATOM 667 C C . LEU A 1 84 ? -1.623 -19.046 -0.019 1.00 88.69 84 LEU A C 1
ATOM 669 O O . LEU A 1 84 ? -1.261 -18.768 -1.160 1.00 88.69 84 LEU A O 1
ATOM 673 N N . ARG A 1 85 ? -2.854 -19.512 0.232 1.00 88.81 85 ARG A N 1
ATOM 674 C CA . ARG A 1 85 ? -3.851 -19.709 -0.833 1.00 88.81 85 ARG A CA 1
ATOM 675 C C . ARG A 1 85 ? -4.221 -18.395 -1.523 1.00 88.81 85 ARG A C 1
ATOM 677 O O . ARG A 1 85 ? -4.333 -18.365 -2.746 1.00 88.81 85 ARG A O 1
ATOM 684 N N . ALA A 1 86 ? -4.418 -17.321 -0.761 1.00 88.56 86 ALA A N 1
ATOM 685 C CA . ALA A 1 86 ? -4.733 -16.013 -1.329 1.00 88.56 86 ALA A CA 1
ATOM 686 C C . ALA A 1 86 ? -3.567 -15.475 -2.173 1.00 88.56 86 ALA A C 1
ATOM 688 O O . ALA A 1 86 ? -3.781 -15.030 -3.299 1.00 88.56 86 ALA A O 1
ATOM 689 N N . ILE A 1 87 ? -2.336 -15.605 -1.669 1.00 92.38 87 ILE A N 1
ATOM 690 C CA . ILE A 1 87 ? -1.119 -15.238 -2.402 1.00 92.38 87 ILE A CA 1
ATOM 691 C C . ILE A 1 87 ? -1.004 -16.051 -3.699 1.00 92.38 87 ILE A C 1
ATOM 693 O O . ILE A 1 87 ? -0.751 -15.477 -4.754 1.00 92.38 87 ILE A O 1
ATOM 697 N N . PHE A 1 88 ? -1.259 -17.362 -3.650 1.00 93.25 88 PHE A N 1
ATOM 698 C CA . PHE A 1 88 ? -1.220 -18.240 -4.821 1.00 93.25 88 PHE A CA 1
ATOM 699 C C . PHE A 1 88 ? -2.201 -17.797 -5.914 1.00 93.25 88 PHE A C 1
ATOM 701 O O . PHE A 1 88 ? -1.824 -17.704 -7.079 1.00 93.25 88 PHE A O 1
ATOM 708 N N . ILE A 1 89 ? -3.447 -17.472 -5.552 1.00 90.06 89 ILE A N 1
ATOM 709 C CA . ILE A 1 89 ? -4.444 -16.988 -6.521 1.00 90.06 89 ILE A CA 1
ATOM 710 C C . ILE A 1 89 ? -3.937 -15.725 -7.222 1.00 90.06 89 ILE A C 1
ATOM 712 O O . ILE A 1 89 ? -3.995 -15.625 -8.445 1.00 90.06 89 ILE A O 1
ATOM 716 N N . VAL A 1 90 ? -3.399 -14.767 -6.471 1.00 90.25 90 VAL A N 1
ATOM 717 C CA . VAL A 1 90 ? -2.887 -13.524 -7.057 1.00 90.25 90 VAL A CA 1
ATOM 718 C C . VAL A 1 90 ? -1.681 -13.804 -7.962 1.00 90.25 90 VAL A C 1
ATOM 720 O O . VAL A 1 90 ? -1.637 -13.317 -9.090 1.00 90.25 90 VAL A O 1
ATOM 723 N N . LEU A 1 91 ? -0.746 -14.640 -7.504 1.00 92.50 91 LEU A N 1
ATOM 724 C CA . LEU A 1 91 ? 0.470 -15.008 -8.230 1.00 92.50 91 LEU A CA 1
ATOM 725 C C . LEU A 1 91 ? 0.204 -15.704 -9.564 1.00 92.50 91 LEU A C 1
ATOM 727 O O . LEU A 1 91 ? 0.916 -15.438 -10.526 1.00 92.50 91 LEU A O 1
ATOM 731 N N . PHE A 1 92 ? -0.777 -16.604 -9.621 1.00 93.25 92 PHE A N 1
ATOM 732 C CA . PHE A 1 92 ? -0.995 -17.467 -10.787 1.00 93.25 92 PHE A CA 1
ATOM 733 C C . PHE A 1 92 ? -2.206 -17.080 -11.633 1.00 93.25 92 PHE A C 1
ATOM 735 O O . PHE A 1 92 ? -2.374 -17.612 -12.727 1.00 93.25 92 PHE A O 1
ATOM 742 N N . VAL A 1 93 ? -3.033 -16.143 -11.167 1.00 91.25 93 VAL A N 1
ATOM 743 C CA . VAL A 1 93 ? -4.190 -15.649 -11.926 1.00 91.25 93 VAL A CA 1
ATOM 744 C C . VAL A 1 93 ? -4.036 -14.167 -12.240 1.00 91.25 93 VAL A C 1
ATOM 746 O O . VAL A 1 93 ? -4.052 -13.778 -13.405 1.00 91.25 93 VAL A O 1
ATOM 749 N N . ILE A 1 94 ? -3.838 -13.330 -11.218 1.00 91.56 94 ILE A N 1
ATOM 750 C CA . ILE A 1 94 ? -3.838 -11.871 -11.393 1.00 91.56 94 ILE A CA 1
ATOM 751 C C . ILE A 1 94 ? -2.541 -11.392 -12.048 1.00 91.56 94 ILE A C 1
ATOM 753 O O . ILE A 1 94 ? -2.594 -10.605 -12.988 1.00 91.56 94 ILE A O 1
ATOM 757 N N . PHE A 1 95 ? -1.377 -11.861 -11.597 1.00 93.81 95 PHE A N 1
ATOM 758 C CA . PHE A 1 95 ? -0.099 -11.405 -12.150 1.00 93.81 95 PHE A CA 1
ATOM 759 C C . PHE A 1 95 ? 0.143 -11.821 -13.604 1.00 93.81 95 PHE A C 1
ATOM 761 O O . PHE A 1 95 ? 0.556 -10.955 -14.372 1.00 93.81 95 PHE A O 1
ATOM 768 N N . PRO A 1 96 ? -0.148 -13.058 -14.049 1.00 94.62 96 PRO A N 1
ATOM 769 C CA . PRO A 1 96 ? -0.029 -13.404 -15.461 1.00 94.62 96 PRO A CA 1
ATOM 770 C C . PRO A 1 96 ? -0.963 -12.556 -16.326 1.00 94.62 96 PRO A C 1
ATOM 772 O O . PRO A 1 96 ? -0.528 -12.010 -17.338 1.00 94.62 96 PRO A O 1
ATOM 775 N N . ALA A 1 97 ? -2.213 -12.359 -15.887 1.00 93.50 97 ALA A N 1
ATOM 776 C CA . ALA A 1 97 ? -3.156 -11.479 -16.572 1.00 93.50 97 ALA A CA 1
ATOM 777 C C . ALA A 1 97 ? -2.634 -10.034 -16.651 1.00 93.50 97 ALA A C 1
ATOM 779 O O . ALA A 1 97 ? -2.703 -9.413 -17.708 1.00 93.50 97 ALA A O 1
ATOM 780 N N . PHE A 1 98 ? -2.053 -9.518 -15.564 1.00 93.25 98 PHE A N 1
ATOM 781 C CA . PHE A 1 98 ? -1.432 -8.196 -15.529 1.00 93.25 98 PHE A CA 1
ATOM 782 C C . PHE A 1 98 ? -0.231 -8.082 -16.478 1.00 93.25 98 PHE A C 1
ATOM 784 O O . PHE A 1 98 ? -0.134 -7.105 -17.213 1.00 93.25 98 PHE A O 1
ATOM 791 N N . VAL A 1 99 ? 0.667 -9.072 -16.505 1.00 94.44 99 VAL A N 1
ATOM 792 C CA . VAL A 1 99 ? 1.836 -9.088 -17.402 1.00 94.44 99 VAL A CA 1
ATOM 793 C C . VAL A 1 99 ? 1.390 -9.069 -18.865 1.00 94.44 99 VAL A C 1
ATOM 795 O O . VAL A 1 99 ? 1.924 -8.285 -19.650 1.00 94.44 99 VAL A O 1
ATOM 798 N N . VAL A 1 100 ? 0.385 -9.876 -19.220 1.00 95.38 100 VAL A N 1
ATOM 799 C CA . VAL A 1 100 ? -0.205 -9.889 -20.568 1.00 95.38 100 VAL A CA 1
ATOM 800 C C . VAL A 1 100 ? -0.848 -8.542 -20.888 1.00 95.38 100 VAL A C 1
ATOM 802 O O . VAL A 1 100 ? -0.568 -7.971 -21.938 1.00 95.38 100 VAL A O 1
ATOM 805 N N . ALA A 1 101 ? -1.657 -7.989 -19.981 1.00 93.50 101 ALA A N 1
ATOM 806 C CA . ALA A 1 101 ? -2.288 -6.687 -20.178 1.00 93.50 101 ALA A CA 1
ATOM 807 C C . ALA A 1 101 ? -1.253 -5.563 -20.352 1.00 93.50 101 ALA A C 1
ATOM 809 O O . ALA A 1 101 ? -1.392 -4.737 -21.251 1.00 93.50 101 ALA A O 1
ATOM 810 N N . ASN A 1 102 ? -0.184 -5.560 -19.549 1.00 93.31 102 ASN A N 1
ATOM 811 C CA . ASN A 1 102 ? 0.920 -4.617 -19.691 1.00 93.31 102 ASN A CA 1
ATOM 812 C C . ASN A 1 102 ? 1.625 -4.788 -21.042 1.00 93.31 102 ASN A C 1
ATOM 814 O O . ASN A 1 102 ? 1.907 -3.791 -21.695 1.00 93.31 102 ASN A O 1
ATOM 818 N N . HIS A 1 103 ? 1.880 -6.022 -21.488 1.00 95.12 103 HIS A N 1
ATOM 819 C CA . HIS A 1 103 ? 2.469 -6.273 -22.805 1.00 95.12 103 HIS A CA 1
ATOM 820 C C . HIS A 1 103 ? 1.598 -5.711 -23.935 1.00 95.12 103 HIS A C 1
ATOM 822 O O . HIS A 1 103 ? 2.087 -4.960 -24.774 1.00 95.12 103 HIS A O 1
ATOM 828 N N . LEU A 1 104 ? 0.294 -6.003 -23.913 1.00 95.81 104 LEU A N 1
ATOM 829 C CA . LEU A 1 104 ? -0.655 -5.489 -24.902 1.00 95.81 104 LEU A CA 1
ATOM 830 C C . LEU A 1 104 ? -0.721 -3.960 -24.880 1.00 95.81 104 LEU A C 1
ATOM 832 O O . LEU A 1 104 ? -0.684 -3.333 -25.933 1.00 95.81 104 LEU A O 1
ATOM 836 N N . TYR A 1 105 ? -0.768 -3.349 -23.695 1.00 93.62 105 TYR A N 1
ATOM 837 C CA . TYR A 1 105 ? -0.769 -1.895 -23.556 1.00 93.62 105 TYR A CA 1
ATOM 838 C C . TYR A 1 105 ? 0.508 -1.268 -24.133 1.00 93.62 105 TYR A C 1
ATOM 840 O O . TYR A 1 105 ? 0.438 -0.354 -24.952 1.00 93.62 105 TYR A O 1
ATOM 848 N N . GLN A 1 106 ? 1.677 -1.799 -23.775 1.00 94.56 106 GLN A N 1
ATOM 849 C CA . GLN A 1 106 ? 2.961 -1.302 -24.267 1.00 94.56 106 GLN A CA 1
ATOM 850 C C . GLN A 1 106 ? 3.084 -1.447 -25.789 1.00 94.56 106 GLN A C 1
ATOM 852 O O . GLN A 1 106 ? 3.484 -0.503 -26.463 1.00 94.56 106 GLN A O 1
ATOM 857 N N . SER A 1 107 ? 2.706 -2.596 -26.350 1.00 94.81 107 SER A N 1
ATOM 858 C CA . SER A 1 107 ? 2.908 -2.879 -27.774 1.00 94.81 107 SER A 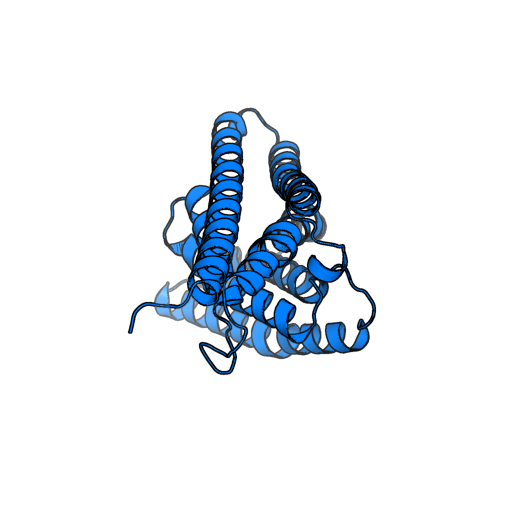CA 1
ATOM 859 C C . SER A 1 107 ? 1.832 -2.301 -28.692 1.00 94.81 107 SER A C 1
ATOM 861 O O . SER A 1 107 ? 2.146 -1.903 -29.812 1.00 94.81 107 SER A O 1
ATOM 863 N N . ILE A 1 108 ? 0.576 -2.231 -28.245 1.00 96.00 108 ILE A N 1
ATOM 864 C CA . ILE A 1 108 ? -0.543 -1.761 -29.076 1.00 96.00 108 ILE A CA 1
ATOM 865 C C . ILE A 1 108 ? -0.792 -0.270 -28.874 1.00 96.00 108 ILE A C 1
ATOM 867 O O . ILE A 1 108 ? -1.001 0.437 -29.853 1.00 96.00 108 ILE A O 1
ATOM 871 N N . VAL A 1 109 ? -0.787 0.207 -27.624 1.00 94.50 109 VAL A N 1
ATOM 872 C CA . VAL A 1 109 ? -1.156 1.596 -27.305 1.00 94.50 109 VAL A CA 1
ATOM 873 C C . VAL A 1 109 ? 0.059 2.513 -27.351 1.00 94.50 109 VAL A C 1
ATOM 875 O O . VAL A 1 109 ? -0.014 3.593 -27.925 1.00 94.50 109 VAL A O 1
ATOM 878 N N . LEU A 1 110 ? 1.177 2.088 -26.755 1.00 93.81 110 LEU A N 1
ATOM 879 C CA . LEU A 1 110 ? 2.406 2.890 -26.721 1.00 93.81 110 LEU A CA 1
ATOM 880 C C . LEU A 1 110 ? 3.360 2.589 -27.884 1.00 93.81 110 LEU A C 1
ATOM 882 O O . LEU A 1 110 ? 4.354 3.287 -28.049 1.00 93.81 110 LEU A O 1
ATOM 886 N N . HIS A 1 111 ? 3.054 1.575 -28.700 1.00 95.50 111 HIS A N 1
ATOM 887 C CA . HIS A 1 111 ? 3.878 1.125 -29.827 1.00 95.50 111 HIS A CA 1
ATOM 888 C C . HIS A 1 111 ? 5.332 0.772 -29.459 1.00 95.50 111 HIS A C 1
ATOM 890 O O . HIS A 1 111 ? 6.210 0.757 -30.324 1.00 95.50 111 HIS A O 1
ATOM 896 N N . HIS A 1 112 ? 5.583 0.438 -28.193 1.00 95.44 112 HIS A N 1
ATOM 897 C CA . HIS A 1 112 ? 6.885 -0.013 -27.724 1.00 95.44 112 HIS A CA 1
ATOM 898 C C . HIS A 1 112 ? 7.146 -1.469 -28.114 1.00 95.44 112 HIS A C 1
ATOM 900 O O . HIS A 1 112 ? 6.249 -2.320 -28.171 1.00 95.44 112 HIS A O 1
ATOM 906 N N . ARG A 1 113 ? 8.419 -1.785 -28.324 1.00 93.44 113 ARG A N 1
ATOM 907 C CA . ARG A 1 113 ? 8.890 -3.130 -28.642 1.00 93.44 113 ARG A CA 1
ATOM 908 C C . ARG A 1 113 ? 9.399 -3.808 -27.386 1.00 93.44 113 ARG A C 1
ATOM 910 O O . ARG A 1 113 ? 10.130 -3.217 -26.596 1.00 93.44 113 ARG A O 1
ATOM 917 N N . PHE A 1 114 ? 9.035 -5.076 -27.227 1.00 94.81 114 PHE A N 1
ATOM 918 C CA . PHE A 1 114 ? 9.581 -5.890 -26.153 1.00 94.81 114 PHE A CA 1
ATOM 919 C C . PHE A 1 114 ? 11.062 -6.181 -26.406 1.00 94.81 114 PHE A C 1
ATOM 921 O O . PHE A 1 114 ? 11.439 -6.665 -27.475 1.00 94.81 114 PHE A O 1
ATOM 928 N N . VAL A 1 115 ? 11.886 -5.935 -25.395 1.00 93.94 115 VAL A N 1
ATOM 929 C CA . VAL A 1 115 ? 13.298 -6.295 -25.353 1.00 93.94 115 VAL A CA 1
ATOM 930 C C . VAL A 1 115 ? 13.571 -6.958 -24.018 1.00 93.94 115 VAL A C 1
ATOM 932 O O . VAL A 1 115 ? 13.228 -6.439 -22.958 1.00 93.94 115 VAL A O 1
ATOM 935 N N . PHE A 1 116 ? 14.212 -8.119 -24.046 1.00 91.19 116 PHE A N 1
ATOM 936 C CA . PHE A 1 116 ? 14.585 -8.778 -22.809 1.00 91.19 116 PHE A CA 1
ATOM 937 C C . PHE A 1 116 ? 15.785 -8.069 -22.174 1.00 91.19 116 PHE A C 1
ATOM 939 O O . PHE A 1 116 ? 16.866 -8.018 -22.757 1.00 91.19 116 PHE A O 1
ATOM 946 N N . VAL A 1 117 ? 15.597 -7.550 -20.959 1.00 88.88 117 VAL A N 1
ATOM 947 C CA . VAL A 1 117 ? 16.653 -6.896 -20.180 1.00 88.88 117 VAL A CA 1
ATOM 948 C C . VAL A 1 117 ? 16.799 -7.595 -18.837 1.00 88.88 117 VAL A C 1
ATOM 950 O O . VAL A 1 117 ? 15.866 -7.640 -18.031 1.00 88.88 117 VAL A O 1
ATOM 953 N N . PHE A 1 118 ? 17.998 -8.112 -18.574 1.00 86.19 118 PHE A N 1
ATOM 954 C CA . PHE A 1 118 ? 18.340 -8.670 -17.273 1.00 86.19 118 PHE A CA 1
ATOM 955 C C . PHE A 1 118 ? 18.611 -7.550 -16.255 1.00 86.19 118 PHE A C 1
ATOM 957 O O . PHE A 1 118 ? 19.351 -6.605 -16.523 1.00 86.19 118 PHE A O 1
ATOM 964 N N . ARG A 1 119 ? 18.011 -7.644 -15.062 1.00 85.88 119 ARG A N 1
ATOM 965 C CA . ARG A 1 119 ? 18.175 -6.664 -13.974 1.00 85.88 119 ARG A CA 1
ATOM 966 C C . ARG A 1 119 ? 19.194 -7.176 -12.949 1.00 85.88 119 ARG A C 1
ATOM 968 O O . ARG A 1 119 ? 18.825 -7.856 -11.996 1.00 85.88 119 ARG A O 1
ATOM 975 N N . GLU A 1 120 ? 20.459 -6.785 -13.085 1.00 79.69 120 GLU A N 1
ATOM 976 C CA . GLU A 1 120 ? 21.577 -7.274 -12.248 1.00 79.69 120 GLU A CA 1
ATOM 977 C C . GLU A 1 120 ? 21.385 -7.085 -10.729 1.00 79.69 120 GLU A C 1
ATOM 979 O O . GLU A 1 120 ? 21.878 -7.873 -9.927 1.00 79.69 120 GLU A O 1
ATOM 984 N N . LYS A 1 121 ? 20.631 -6.063 -10.302 1.00 86.94 121 LYS A N 1
ATOM 985 C CA . LYS A 1 121 ? 20.405 -5.736 -8.879 1.00 86.94 121 LYS A CA 1
ATOM 986 C C . LYS A 1 121 ? 19.079 -6.269 -8.333 1.00 86.94 121 LYS A C 1
ATOM 988 O O . LYS A 1 121 ? 18.532 -5.692 -7.392 1.00 86.94 121 LYS A O 1
ATOM 993 N N . ILE A 1 122 ? 18.522 -7.327 -8.922 1.00 87.56 122 ILE A N 1
ATOM 994 C CA . ILE A 1 122 ? 17.198 -7.842 -8.542 1.00 87.56 122 ILE A CA 1
ATOM 995 C C . ILE A 1 122 ? 17.125 -8.244 -7.063 1.00 87.56 122 ILE A C 1
ATOM 997 O O . ILE A 1 122 ? 16.169 -7.875 -6.387 1.00 87.56 122 ILE A O 1
ATOM 1001 N N . PHE A 1 123 ? 18.164 -8.894 -6.527 1.00 89.62 123 PHE A N 1
ATOM 1002 C CA . PHE A 1 123 ? 18.211 -9.309 -5.123 1.00 89.62 123 PHE A CA 1
ATOM 1003 C C . PHE A 1 123 ? 18.176 -8.110 -4.164 1.00 89.62 123 PHE A C 1
ATOM 1005 O O . PHE A 1 123 ? 17.327 -8.031 -3.284 1.00 89.62 123 PHE A O 1
ATOM 1012 N N . PHE A 1 124 ? 19.032 -7.108 -4.364 1.00 90.12 124 PHE A N 1
ATOM 1013 C CA . PHE A 1 124 ? 19.028 -5.923 -3.501 1.00 90.12 124 PHE A CA 1
ATOM 1014 C C . PHE A 1 124 ? 17.731 -5.117 -3.620 1.00 90.12 124 PHE A C 1
ATOM 1016 O O . PHE A 1 124 ? 17.204 -4.651 -2.610 1.00 90.12 124 PHE A O 1
ATOM 1023 N N . ASN A 1 125 ? 17.178 -4.984 -4.831 1.00 89.62 125 ASN A N 1
ATOM 1024 C CA . ASN A 1 125 ? 15.892 -4.313 -5.011 1.00 89.62 125 ASN A CA 1
ATOM 1025 C C . ASN A 1 125 ? 14.750 -5.090 -4.353 1.00 89.62 125 ASN A C 1
ATOM 1027 O O . ASN A 1 125 ? 13.850 -4.463 -3.807 1.00 89.62 125 ASN A O 1
ATOM 1031 N N . THR A 1 126 ? 14.795 -6.425 -4.343 1.00 92.69 126 THR A N 1
ATOM 1032 C CA . THR A 1 126 ? 13.748 -7.231 -3.712 1.00 92.69 126 THR A CA 1
ATOM 1033 C C . THR A 1 126 ? 13.687 -6.997 -2.206 1.00 92.69 126 THR A C 1
ATOM 1035 O O . THR A 1 126 ? 12.621 -6.685 -1.681 1.00 92.69 126 THR A O 1
ATOM 1038 N N . ILE A 1 127 ? 14.838 -7.011 -1.526 1.00 93.31 127 ILE A N 1
ATOM 1039 C CA . ILE A 1 127 ? 14.929 -6.719 -0.089 1.00 93.31 127 ILE A CA 1
ATOM 1040 C C . ILE A 1 127 ? 14.473 -5.288 0.182 1.00 93.31 127 ILE A C 1
ATOM 1042 O O . ILE A 1 127 ? 13.706 -5.036 1.109 1.00 93.31 127 ILE A O 1
ATOM 1046 N N . HIS A 1 128 ? 14.916 -4.350 -0.653 1.00 91.81 128 HIS A N 1
ATOM 1047 C CA . HIS A 1 128 ? 14.563 -2.948 -0.521 1.00 91.81 128 HIS A CA 1
ATOM 1048 C C . HIS A 1 128 ? 13.047 -2.713 -0.649 1.00 91.81 128 HIS A C 1
ATOM 1050 O O . HIS A 1 128 ? 12.455 -2.070 0.214 1.00 91.81 128 HIS A O 1
ATOM 1056 N N . HIS A 1 129 ? 12.401 -3.269 -1.676 1.00 94.06 129 HIS A N 1
ATOM 1057 C CA . HIS A 1 129 ? 10.955 -3.140 -1.863 1.00 94.06 129 HIS A CA 1
ATOM 1058 C C . HIS A 1 129 ? 10.148 -3.846 -0.774 1.00 94.06 129 HIS A C 1
ATOM 1060 O O . HIS A 1 129 ? 9.049 -3.397 -0.465 1.00 94.06 129 HIS A O 1
ATOM 1066 N N . LEU A 1 130 ? 10.669 -4.916 -0.174 1.00 96.25 130 LEU A N 1
ATOM 1067 C CA . LEU A 1 130 ? 9.999 -5.572 0.942 1.00 96.25 130 LEU A CA 1
ATOM 1068 C C . LEU A 1 130 ? 10.108 -4.739 2.228 1.00 96.25 130 LEU A C 1
ATOM 1070 O O . LEU A 1 130 ? 9.094 -4.363 2.812 1.00 96.25 130 LEU A O 1
ATOM 1074 N N . LEU A 1 131 ? 11.337 -4.438 2.658 1.00 95.50 131 LEU A N 1
ATOM 1075 C CA . LEU A 1 131 ? 11.611 -3.879 3.986 1.00 95.50 131 LEU A CA 1
ATOM 1076 C C . LEU A 1 131 ? 11.396 -2.366 4.077 1.00 95.50 131 LEU A C 1
ATOM 1078 O O . LEU A 1 131 ? 11.004 -1.874 5.131 1.00 95.50 131 LEU A O 1
ATOM 1082 N N . MET A 1 132 ? 11.673 -1.626 3.003 1.00 94.81 132 MET A N 1
ATOM 1083 C CA . MET A 1 132 ? 11.641 -0.157 3.019 1.00 94.81 132 MET A CA 1
ATOM 1084 C C . MET A 1 132 ? 10.401 0.429 2.345 1.00 94.81 132 MET A C 1
ATOM 1086 O O . MET A 1 132 ? 10.184 1.631 2.446 1.00 94.81 132 MET A O 1
ATOM 1090 N N . VAL A 1 133 ? 9.599 -0.397 1.665 1.00 95.69 133 VAL A N 1
ATOM 1091 C CA . VAL A 1 133 ? 8.403 0.053 0.937 1.00 95.69 133 VAL A CA 1
ATOM 1092 C C . VAL A 1 133 ? 7.172 -0.726 1.396 1.00 95.69 133 VAL A C 1
ATOM 1094 O O . VAL A 1 133 ? 6.354 -0.184 2.131 1.00 95.69 133 VAL A O 1
ATOM 1097 N N . ALA A 1 134 ? 7.063 -2.013 1.052 1.00 97.56 134 ALA A N 1
ATOM 1098 C CA . ALA A 1 134 ? 5.839 -2.782 1.270 1.00 97.56 134 ALA A CA 1
ATOM 1099 C C . ALA A 1 134 ? 5.473 -2.923 2.755 1.00 97.56 134 ALA A C 1
ATOM 1101 O O . ALA A 1 134 ? 4.338 -2.647 3.127 1.00 97.56 134 ALA A O 1
ATOM 1102 N N . ILE A 1 135 ? 6.414 -3.318 3.623 1.00 97.44 135 ILE A N 1
ATOM 1103 C CA . ILE A 1 135 ? 6.128 -3.460 5.060 1.00 97.44 135 ILE A CA 1
ATOM 1104 C C . ILE A 1 135 ? 5.702 -2.116 5.687 1.00 97.44 135 ILE A C 1
ATOM 1106 O O . ILE A 1 135 ? 4.615 -2.071 6.266 1.00 97.44 135 ILE A O 1
ATOM 1110 N N . PRO A 1 136 ? 6.484 -1.020 5.584 1.00 97.81 136 PRO A N 1
ATOM 1111 C CA . PRO A 1 136 ? 6.105 0.267 6.170 1.00 97.81 136 PRO A CA 1
ATOM 1112 C C . PRO A 1 136 ? 4.775 0.805 5.643 1.00 97.81 136 PRO A C 1
ATOM 1114 O O . PRO A 1 136 ? 3.933 1.241 6.430 1.00 97.81 136 PRO A O 1
ATOM 1117 N N . GLU A 1 137 ? 4.569 0.753 4.325 1.00 98.31 137 GLU A N 1
ATOM 1118 C CA . GLU A 1 137 ? 3.355 1.278 3.711 1.00 98.31 137 GLU A CA 1
ATOM 1119 C C . GLU A 1 137 ? 2.130 0.448 4.088 1.00 98.31 137 GLU A C 1
ATOM 1121 O O . GLU A 1 137 ? 1.121 1.022 4.484 1.00 98.31 137 GLU A O 1
ATOM 1126 N N . GLU A 1 138 ? 2.189 -0.885 4.055 1.00 98.12 138 GLU A N 1
ATOM 1127 C CA . GLU A 1 138 ? 1.027 -1.698 4.432 1.00 98.12 138 GLU A CA 1
ATOM 1128 C C . GLU A 1 138 ? 0.728 -1.617 5.939 1.00 98.12 138 GLU A C 1
ATOM 1130 O O . GLU A 1 138 ? -0.444 -1.608 6.321 1.00 98.12 138 GLU A O 1
ATOM 1135 N N . ILE A 1 139 ? 1.742 -1.465 6.804 1.00 97.31 139 ILE A N 1
ATOM 1136 C CA . ILE A 1 139 ? 1.523 -1.171 8.231 1.00 97.31 139 ILE A CA 1
ATOM 1137 C C . ILE A 1 139 ? 0.745 0.143 8.392 1.00 97.31 139 ILE A C 1
ATOM 1139 O O . ILE A 1 139 ? -0.222 0.197 9.156 1.00 97.31 139 ILE A O 1
ATOM 1143 N N . PHE A 1 140 ? 1.119 1.192 7.657 1.00 98.06 140 PHE A N 1
ATOM 1144 C CA . PHE A 1 140 ? 0.442 2.483 7.746 1.00 98.06 140 PHE A CA 1
ATOM 1145 C C . PHE A 1 140 ? -0.950 2.462 7.110 1.00 98.06 140 PHE A C 1
ATOM 1147 O O . PHE A 1 140 ? -1.936 2.851 7.734 1.00 98.06 140 PHE A O 1
ATOM 1154 N N . PHE A 1 141 ? -1.070 1.982 5.878 1.00 98.12 141 PHE A N 1
ATOM 1155 C CA . PHE A 1 141 ? -2.320 2.051 5.136 1.00 98.12 141 PHE A CA 1
ATOM 1156 C C . PHE A 1 141 ? -3.309 0.952 5.537 1.00 98.12 141 PHE A C 1
ATOM 1158 O O . PHE A 1 141 ? -4.467 1.266 5.790 1.00 98.12 141 PHE A O 1
ATOM 1165 N N . ARG A 1 142 ? -2.899 -0.316 5.662 1.00 96.81 142 ARG A N 1
ATOM 1166 C CA . ARG A 1 142 ? -3.818 -1.419 6.034 1.00 96.81 142 ARG A CA 1
ATOM 1167 C C . ARG A 1 142 ? -3.921 -1.639 7.526 1.00 96.81 142 ARG A C 1
ATOM 1169 O O . ARG A 1 142 ? -4.977 -2.045 8.008 1.00 96.81 142 ARG A O 1
ATOM 1176 N N . GLY A 1 143 ? -2.820 -1.423 8.236 1.00 95.19 143 GLY A N 1
ATOM 1177 C CA . GLY A 1 143 ? -2.781 -1.593 9.680 1.00 95.19 143 GLY A CA 1
ATOM 1178 C C . GLY A 1 143 ? -3.410 -0.417 10.422 1.00 95.19 143 GLY A C 1
ATOM 1179 O O . GLY A 1 143 ? -4.187 -0.625 11.350 1.00 95.19 143 GLY A O 1
ATOM 1180 N N . PHE A 1 144 ? -3.120 0.817 10.002 1.00 96.69 144 PHE A N 1
ATOM 1181 C CA . PHE A 1 144 ? -3.671 2.012 10.640 1.00 96.69 144 PHE A CA 1
ATOM 1182 C C . PHE A 1 144 ? -4.864 2.612 9.881 1.00 96.69 144 PHE A C 1
ATOM 1184 O O . PHE A 1 144 ? -5.969 2.641 10.424 1.00 96.69 144 PHE A O 1
ATOM 1191 N N . VAL A 1 145 ? -4.675 3.112 8.653 1.00 97.31 145 VAL A N 1
ATOM 1192 C CA . VAL A 1 145 ? -5.717 3.885 7.947 1.00 97.31 145 VAL A CA 1
ATOM 1193 C C . VAL A 1 145 ? -6.975 3.043 7.715 1.00 97.31 145 VAL A C 1
ATOM 1195 O O . VAL A 1 145 ? -8.062 3.478 8.094 1.00 97.31 145 VAL A O 1
ATOM 1198 N N . GLN A 1 146 ? -6.842 1.828 7.180 1.00 95.62 146 GLN A N 1
ATOM 1199 C CA . GLN A 1 146 ? -7.976 0.945 6.901 1.00 95.62 146 GLN A CA 1
ATOM 1200 C C . GLN A 1 146 ? -8.724 0.547 8.171 1.00 95.62 146 GLN A C 1
ATOM 1202 O O . GLN A 1 146 ? -9.939 0.715 8.225 1.00 95.62 146 GLN A O 1
ATOM 1207 N N . SER A 1 147 ? -8.012 0.152 9.229 1.00 94.06 147 SER A N 1
ATOM 1208 C CA . SER A 1 147 ? -8.617 -0.177 10.526 1.00 94.06 147 SER A CA 1
ATOM 1209 C C . SER A 1 147 ? -9.371 1.000 11.154 1.00 94.06 147 SER A C 1
ATOM 1211 O O . SER A 1 147 ? -10.335 0.813 11.895 1.00 94.06 147 SER A O 1
ATOM 1213 N N . GLN A 1 148 ? -8.964 2.240 10.871 1.00 94.12 148 GLN A N 1
ATOM 1214 C CA . GLN A 1 148 ? -9.727 3.420 11.275 1.00 94.12 148 GLN A CA 1
ATOM 1215 C C . GLN A 1 148 ? -10.938 3.647 10.369 1.00 94.12 148 GLN A C 1
ATOM 1217 O O . GLN A 1 148 ? -12.018 3.946 10.874 1.00 94.12 148 GLN A O 1
ATOM 1222 N N . MET A 1 149 ? -10.797 3.468 9.054 1.00 94.56 149 MET A N 1
ATOM 1223 C CA . MET A 1 149 ? -11.917 3.573 8.117 1.00 94.56 149 MET A CA 1
ATOM 1224 C C . MET A 1 149 ? -12.990 2.501 8.365 1.00 94.56 149 MET A C 1
ATOM 1226 O O . MET A 1 149 ? -14.163 2.761 8.129 1.00 94.56 149 MET A O 1
ATOM 1230 N N . GLU A 1 150 ? -12.640 1.325 8.882 1.00 91.75 150 GLU A N 1
ATOM 1231 C CA . GLU A 1 150 ? -13.589 0.284 9.327 1.00 91.75 150 GLU A CA 1
ATOM 1232 C C . GLU A 1 150 ? -14.418 0.706 10.549 1.00 91.75 150 GLU A C 1
ATOM 1234 O O . GLU A 1 150 ? -15.526 0.221 10.747 1.00 91.75 150 GLU A O 1
ATOM 1239 N N . LYS A 1 151 ? -13.919 1.644 11.363 1.00 91.06 151 LYS A N 1
ATOM 1240 C CA . LYS A 1 151 ? -14.693 2.252 12.461 1.00 91.06 151 LYS A CA 1
ATOM 1241 C C . LYS A 1 151 ? -15.576 3.405 11.978 1.00 91.06 151 LYS A C 1
ATOM 1243 O O . LYS A 1 151 ? -16.520 3.788 12.667 1.00 91.06 151 LYS A O 1
ATOM 1248 N N . VAL A 1 152 ? -15.234 4.004 10.834 1.00 92.12 152 VAL A N 1
ATOM 1249 C CA . VAL A 1 152 ? -15.977 5.119 10.227 1.00 92.12 152 VAL A CA 1
ATOM 1250 C C . VAL A 1 152 ? -17.119 4.603 9.366 1.00 92.12 152 VAL A C 1
ATOM 1252 O O . VAL A 1 152 ? -18.211 5.153 9.435 1.00 92.12 152 VAL A O 1
ATOM 1255 N N . TYR A 1 153 ? -16.890 3.567 8.569 1.00 88.75 153 TYR A N 1
ATOM 1256 C CA . TYR A 1 153 ? -17.873 3.037 7.633 1.00 88.75 153 TYR A CA 1
ATOM 1257 C C . TYR A 1 153 ? -18.392 1.686 8.107 1.00 88.75 153 TYR A C 1
ATOM 1259 O O . TYR A 1 153 ? -17.623 0.843 8.558 1.00 88.75 153 TYR A O 1
ATOM 1267 N N . ASP A 1 154 ? -19.704 1.483 8.000 1.00 71.31 154 ASP A N 1
ATOM 1268 C CA . ASP A 1 154 ? -20.315 0.192 8.304 1.00 71.31 154 ASP A CA 1
ATOM 1269 C C . ASP A 1 154 ? -19.843 -0.847 7.270 1.00 71.31 154 ASP A C 1
ATOM 1271 O O . ASP A 1 154 ? -19.789 -0.558 6.072 1.00 71.31 154 ASP A O 1
ATOM 1275 N N . GLN A 1 155 ? -19.509 -2.063 7.710 1.00 63.44 155 GLN A N 1
ATOM 1276 C CA . GLN A 1 155 ? -18.933 -3.112 6.849 1.00 63.44 155 GLN A CA 1
ATOM 1277 C C . GLN A 1 155 ? -19.922 -3.664 5.803 1.00 63.44 155 GLN A C 1
ATOM 1279 O O . GLN A 1 155 ? -19.583 -4.563 5.030 1.00 63.44 155 GLN A O 1
ATOM 1284 N N . LYS A 1 156 ? -21.150 -3.133 5.747 1.00 55.69 156 LYS A N 1
ATOM 1285 C CA . LYS A 1 156 ? -22.189 -3.500 4.780 1.00 55.69 156 LYS A CA 1
ATOM 1286 C C . LYS A 1 156 ? -21.854 -2.961 3.382 1.00 55.69 156 LYS A C 1
ATOM 1288 O O . LYS A 1 156 ? -22.401 -1.963 2.930 1.00 55.69 156 LYS A O 1
ATOM 1293 N N . SER A 1 157 ? -20.913 -3.651 2.736 1.00 54.44 157 SER A N 1
ATOM 1294 C CA . SER A 1 157 ? -20.721 -3.832 1.289 1.00 54.44 157 SER A CA 1
ATOM 1295 C C . SER A 1 157 ? -21.246 -2.707 0.389 1.00 54.44 157 SER A C 1
ATOM 1297 O O . SER A 1 157 ? -22.344 -2.806 -0.157 1.00 54.44 157 SER A O 1
ATOM 1299 N N . TYR A 1 158 ? -20.424 -1.678 0.163 1.00 56.09 158 TYR A N 1
ATOM 1300 C CA . TYR A 1 158 ? -20.699 -0.655 -0.854 1.00 56.09 158 TYR A CA 1
ATOM 1301 C C . TYR A 1 158 ? -20.575 -1.212 -2.289 1.00 56.09 158 TYR A C 1
ATOM 1303 O O . TYR A 1 158 ? -21.231 -0.726 -3.200 1.00 56.09 158 TYR A O 1
ATOM 1311 N N . LEU A 1 159 ? -19.851 -2.314 -2.484 1.00 61.19 159 LEU A N 1
ATOM 1312 C CA . LEU A 1 159 ? -19.951 -3.236 -3.619 1.00 61.19 159 LEU A CA 1
ATOM 1313 C C . LEU A 1 159 ? -19.707 -4.646 -3.058 1.00 61.19 159 LEU A C 1
ATOM 1315 O O . LEU A 1 159 ? -18.973 -4.783 -2.082 1.00 61.19 159 LEU A O 1
ATOM 1319 N N . ARG A 1 160 ? -20.275 -5.707 -3.652 1.00 67.69 160 ARG A N 1
ATOM 1320 C CA . ARG A 1 160 ? -20.189 -7.107 -3.155 1.00 67.69 160 ARG A CA 1
ATOM 1321 C C . ARG A 1 160 ? -18.760 -7.590 -2.817 1.00 67.69 160 ARG A C 1
ATOM 1323 O O . ARG A 1 160 ? -18.618 -8.562 -2.085 1.00 67.69 160 ARG A O 1
ATOM 1330 N N . PHE A 1 161 ? -17.729 -6.907 -3.327 1.00 74.75 161 PHE A N 1
ATOM 1331 C CA . PHE A 1 161 ? -16.313 -7.247 -3.161 1.00 74.75 161 PHE A CA 1
ATOM 1332 C C . PHE A 1 161 ? -15.406 -6.083 -2.709 1.00 74.75 161 PHE A C 1
ATOM 1334 O O . PHE A 1 161 ? -14.219 -6.309 -2.508 1.00 74.75 161 PHE A O 1
ATOM 1341 N N . ILE A 1 162 ? -15.914 -4.849 -2.569 1.00 86.19 162 ILE A N 1
ATOM 1342 C CA . ILE A 1 162 ? -15.109 -3.682 -2.157 1.00 86.19 162 ILE A CA 1
ATOM 1343 C C . ILE A 1 162 ? -15.862 -2.928 -1.061 1.00 86.19 162 ILE A C 1
ATOM 1345 O O . ILE A 1 162 ? -16.933 -2.363 -1.306 1.00 86.19 162 ILE A O 1
ATOM 1349 N N . SER A 1 163 ? -15.303 -2.910 0.150 1.00 92.12 163 SER A N 1
ATOM 1350 C CA . SER A 1 163 ? -15.844 -2.096 1.237 1.00 92.12 163 SER A CA 1
ATOM 1351 C C . SER A 1 163 ? -15.530 -0.609 1.028 1.00 92.12 163 SER A C 1
ATOM 1353 O O . SER A 1 163 ? -14.565 -0.236 0.352 1.00 92.12 163 SER A O 1
ATOM 1355 N N . LEU A 1 164 ? -16.316 0.261 1.664 1.00 92.56 164 LEU A N 1
ATOM 1356 C CA . LEU A 1 164 ? -16.032 1.696 1.667 1.00 92.56 164 LEU A CA 1
ATOM 1357 C C . LEU A 1 164 ? -14.727 2.017 2.421 1.00 92.56 164 LEU A C 1
ATOM 1359 O O . LEU A 1 164 ? -14.025 2.960 2.064 1.00 92.56 164 LEU A O 1
ATOM 1363 N N . SER A 1 165 ? -14.351 1.197 3.406 1.00 93.81 165 SER A N 1
ATOM 1364 C CA . SER A 1 165 ? -13.094 1.337 4.142 1.00 93.81 165 SER A CA 1
ATOM 1365 C C . SER A 1 165 ? -11.880 1.069 3.254 1.00 93.81 165 SER A C 1
ATOM 1367 O O . SER A 1 165 ? -10.935 1.863 3.255 1.00 93.81 165 SER A O 1
ATOM 1369 N N . ASN A 1 166 ? -11.926 0.015 2.435 1.00 95.50 166 ASN A N 1
ATOM 1370 C CA . ASN A 1 166 ? -10.901 -0.272 1.432 1.00 95.50 166 ASN A CA 1
ATOM 1371 C C . ASN A 1 166 ? -10.868 0.810 0.347 1.00 95.50 166 ASN A C 1
ATOM 1373 O O . ASN A 1 166 ? -9.794 1.312 0.016 1.00 95.50 166 ASN A O 1
ATOM 1377 N N . LEU A 1 167 ? -12.035 1.230 -0.151 1.00 95.75 167 LEU A N 1
ATOM 1378 C CA . LEU A 1 167 ? -12.123 2.285 -1.159 1.00 95.75 167 LEU A CA 1
ATOM 1379 C C . LEU A 1 167 ? -11.432 3.570 -0.682 1.00 95.75 167 LEU A C 1
ATOM 1381 O O . LEU A 1 167 ? -10.537 4.078 -1.354 1.00 95.75 167 LEU A O 1
ATOM 1385 N N . MET A 1 168 ? -11.790 4.057 0.508 1.00 96.31 168 MET A N 1
ATOM 1386 C CA . MET A 1 168 ? -11.221 5.285 1.068 1.00 96.31 168 MET A CA 1
ATOM 1387 C C . MET A 1 168 ? -9.738 5.145 1.409 1.00 96.31 168 MET A C 1
ATOM 1389 O O . MET A 1 168 ? -8.957 6.056 1.140 1.00 96.31 168 MET A O 1
ATOM 1393 N N . THR A 1 169 ? -9.316 3.994 1.934 1.00 97.75 169 THR A N 1
ATOM 1394 C CA . THR A 1 169 ? -7.887 3.717 2.158 1.00 97.75 169 THR A CA 1
ATOM 1395 C C . THR A 1 169 ? -7.111 3.731 0.843 1.00 97.75 169 THR A C 1
ATOM 1397 O O . THR A 1 169 ? -6.016 4.284 0.781 1.00 97.75 169 THR A O 1
ATOM 1400 N N . SER A 1 170 ? -7.686 3.181 -0.227 1.00 98.25 170 SER A N 1
ATOM 1401 C CA . SER A 1 170 ? -7.066 3.161 -1.552 1.00 98.25 170 SER A CA 1
ATOM 1402 C C . SER A 1 170 ? -6.970 4.554 -2.170 1.00 98.25 170 SER A C 1
ATOM 1404 O O . SER A 1 170 ? -5.956 4.867 -2.794 1.00 98.25 170 SER A O 1
ATOM 1406 N N . VAL A 1 171 ? -7.959 5.424 -1.925 1.00 98.25 171 VAL A N 1
ATOM 1407 C CA . VAL A 1 171 ? -7.872 6.855 -2.262 1.00 98.25 171 VAL A CA 1
ATOM 1408 C C . VAL A 1 171 ? -6.708 7.514 -1.519 1.00 98.25 171 VAL A C 1
ATOM 1410 O O . VAL A 1 171 ? -5.875 8.152 -2.157 1.00 98.25 171 VAL A O 1
ATOM 1413 N N . PHE A 1 172 ? -6.591 7.327 -0.199 1.00 98.50 172 PHE A N 1
ATOM 1414 C CA . PHE A 1 172 ? -5.461 7.874 0.565 1.00 98.50 172 PHE A CA 1
ATOM 1415 C C . PHE A 1 172 ? -4.110 7.355 0.060 1.00 98.50 172 PHE A C 1
ATOM 1417 O O . PHE A 1 172 ? -3.169 8.131 -0.081 1.00 98.50 172 PHE A O 1
ATOM 1424 N N . PHE A 1 173 ? -4.020 6.064 -0.259 1.00 98.50 173 PHE A N 1
ATOM 1425 C CA . PHE A 1 173 ? -2.811 5.447 -0.800 1.00 98.50 173 PHE A CA 1
ATOM 1426 C C . PHE A 1 173 ? -2.377 6.091 -2.127 1.00 98.50 173 PHE A C 1
ATOM 1428 O O . PHE A 1 173 ? -1.216 6.476 -2.284 1.00 98.50 173 PHE A O 1
ATOM 1435 N N . ALA A 1 174 ? -3.318 6.269 -3.059 1.00 98.44 174 ALA A N 1
ATOM 1436 C CA . ALA A 1 174 ? -3.062 6.899 -4.352 1.00 98.44 174 ALA A CA 1
ATOM 1437 C C . ALA A 1 174 ? -2.713 8.390 -4.225 1.00 98.44 174 ALA A C 1
ATOM 1439 O O . ALA A 1 174 ? -1.781 8.863 -4.874 1.00 98.44 174 ALA A O 1
ATOM 1440 N N . LEU A 1 175 ? -3.408 9.124 -3.348 1.00 98.12 175 LEU A N 1
ATOM 1441 C CA . LEU A 1 175 ? -3.098 10.528 -3.071 1.00 98.12 175 LEU A CA 1
ATOM 1442 C C . LEU A 1 175 ? -1.709 10.697 -2.452 1.00 98.12 175 LEU A C 1
ATOM 1444 O O . LEU A 1 175 ? -0.989 11.608 -2.843 1.00 98.12 175 LEU A O 1
ATOM 1448 N N . GLY A 1 176 ? -1.303 9.807 -1.541 1.00 97.12 176 GLY A N 1
ATOM 1449 C CA . GLY A 1 176 ? 0.045 9.835 -0.972 1.00 97.12 176 GLY A CA 1
ATOM 1450 C C . GLY A 1 176 ? 1.119 9.683 -2.051 1.00 97.12 176 GLY A C 1
ATOM 1451 O O . GLY A 1 176 ? 2.071 10.457 -2.099 1.00 97.12 176 GLY A O 1
ATOM 1452 N N . HIS A 1 177 ? 0.917 8.762 -2.995 1.00 96.69 177 HIS A N 1
ATOM 1453 C CA . HIS A 1 177 ? 1.817 8.595 -4.139 1.00 96.69 177 HIS A CA 1
ATOM 1454 C C . HIS A 1 177 ? 1.865 9.831 -5.044 1.00 96.69 177 HIS A C 1
ATOM 1456 O O . HIS A 1 177 ? 2.947 10.227 -5.482 1.00 96.69 177 HIS A O 1
ATOM 1462 N N . PHE A 1 178 ? 0.716 10.459 -5.294 1.00 97.00 178 PHE A N 1
ATOM 1463 C CA . PHE A 1 178 ? 0.632 11.689 -6.077 1.00 97.00 178 PHE A CA 1
ATOM 1464 C C . PHE A 1 178 ? 1.313 12.880 -5.383 1.00 97.00 178 PHE A C 1
ATOM 1466 O O . PHE A 1 178 ? 1.986 13.667 -6.036 1.00 97.00 178 PHE A O 1
ATOM 1473 N N . PHE A 1 179 ? 1.207 13.008 -4.059 1.00 95.19 179 PHE A N 1
ATOM 1474 C CA . PHE A 1 179 ? 1.864 14.089 -3.314 1.00 95.19 179 PHE A CA 1
ATOM 1475 C C . PHE A 1 179 ? 3.392 14.005 -3.356 1.00 95.19 179 PHE A C 1
ATOM 1477 O O . PHE A 1 179 ? 4.064 15.033 -3.420 1.00 95.19 179 PHE A O 1
ATOM 1484 N N . ILE A 1 180 ? 3.942 12.790 -3.340 1.00 92.62 180 ILE A N 1
ATOM 1485 C CA . ILE A 1 180 ? 5.390 12.563 -3.427 1.00 92.62 180 ILE A CA 1
ATOM 1486 C C . ILE A 1 180 ? 5.900 12.697 -4.861 1.00 92.62 180 ILE A C 1
ATOM 1488 O O . ILE A 1 180 ? 7.027 13.144 -5.079 1.00 92.62 180 ILE A O 1
ATOM 1492 N N . ASN A 1 181 ? 5.086 12.309 -5.841 1.00 92.44 181 ASN A N 1
ATOM 1493 C CA . ASN A 1 181 ? 5.410 12.440 -7.250 1.00 92.44 181 ASN A CA 1
ATOM 1494 C C . ASN A 1 181 ? 4.167 12.891 -8.046 1.00 92.44 181 ASN A C 1
ATOM 1496 O O . ASN A 1 181 ? 3.335 12.039 -8.376 1.00 92.44 181 ASN A O 1
ATOM 1500 N N . PRO A 1 182 ? 4.027 14.197 -8.359 1.00 93.00 182 PRO A N 1
ATOM 1501 C CA . PRO A 1 182 ? 2.793 14.799 -8.873 1.00 93.00 182 PRO A CA 1
ATOM 1502 C C . PRO A 1 182 ? 2.583 14.547 -10.373 1.00 93.00 182 PRO A C 1
ATOM 1504 O O . PRO A 1 182 ? 2.398 15.469 -11.166 1.00 93.00 182 PRO A O 1
ATOM 1507 N N . HIS A 1 183 ? 2.585 13.276 -10.766 1.00 94.19 183 HIS A N 1
ATOM 1508 C CA . HIS A 1 183 ? 2.199 12.819 -12.094 1.00 94.19 183 HIS A CA 1
ATOM 1509 C C . HIS A 1 183 ? 0.923 11.975 -12.011 1.00 94.19 183 HIS A C 1
ATOM 1511 O O . HIS A 1 183 ? 0.736 11.182 -11.087 1.00 94.19 183 HIS A O 1
ATOM 1517 N N . ILE A 1 184 ? 0.017 12.162 -12.972 1.00 93.06 184 ILE A N 1
ATOM 1518 C CA . ILE A 1 184 ? -1.326 11.563 -12.936 1.00 93.06 184 ILE A CA 1
ATOM 1519 C C . ILE A 1 184 ? -1.305 10.030 -13.033 1.00 93.06 184 ILE A C 1
ATOM 1521 O O . ILE A 1 184 ? -2.165 9.363 -12.463 1.00 93.06 184 ILE A O 1
ATOM 1525 N N . ASP A 1 185 ? -0.288 9.462 -13.684 1.00 90.06 185 ASP A N 1
ATOM 1526 C CA . ASP A 1 185 ? -0.034 8.020 -13.762 1.00 90.06 185 ASP A CA 1
ATOM 1527 C C . ASP A 1 185 ? 0.164 7.394 -12.374 1.00 90.06 185 ASP A C 1
ATOM 1529 O O . ASP A 1 185 ? -0.197 6.238 -12.154 1.00 90.06 185 ASP A O 1
ATOM 1533 N N . ARG A 1 186 ? 0.660 8.164 -11.396 1.00 93.06 186 ARG A N 1
ATOM 1534 C CA . ARG A 1 186 ? 0.828 7.696 -10.015 1.00 93.06 186 ARG A CA 1
ATOM 1535 C C . ARG A 1 186 ? -0.484 7.408 -9.316 1.00 93.06 186 ARG A C 1
ATOM 1537 O O . ARG A 1 186 ? -0.483 6.587 -8.408 1.00 93.06 186 ARG A O 1
ATOM 1544 N N . LEU A 1 187 ? -1.600 7.976 -9.768 1.00 96.50 187 LEU A N 1
ATOM 1545 C CA . LEU A 1 187 ? -2.917 7.627 -9.237 1.00 96.50 187 LEU A CA 1
ATOM 1546 C C . LEU A 1 187 ? -3.335 6.198 -9.606 1.00 96.50 187 LEU A C 1
ATOM 1548 O O . LEU A 1 187 ? -4.180 5.627 -8.921 1.00 96.50 187 LEU A O 1
ATOM 1552 N N . ALA A 1 188 ? -2.719 5.574 -10.619 1.00 94.62 188 ALA A N 1
ATOM 1553 C CA . ALA A 1 188 ? -3.035 4.202 -11.020 1.00 94.62 188 ALA A CA 1
ATOM 1554 C C . ALA A 1 188 ? -2.763 3.172 -9.911 1.00 94.62 188 ALA A C 1
ATOM 1556 O O . ALA A 1 188 ? -3.388 2.112 -9.900 1.00 94.62 188 ALA A O 1
ATOM 1557 N N . VAL A 1 189 ? -1.905 3.487 -8.929 1.00 96.19 189 VAL A N 1
ATOM 1558 C CA . VAL A 1 189 ? -1.675 2.628 -7.752 1.00 96.19 189 VAL A CA 1
ATOM 1559 C C . VAL A 1 189 ? -2.927 2.458 -6.878 1.00 96.19 189 VAL A C 1
ATOM 1561 O O . VAL A 1 189 ? -2.973 1.563 -6.036 1.00 96.19 189 VAL A O 1
ATOM 1564 N N . PHE A 1 190 ? -3.975 3.255 -7.110 1.00 97.94 190 PHE A N 1
ATOM 1565 C CA . PHE A 1 190 ? -5.313 3.045 -6.563 1.00 97.94 190 PHE A CA 1
ATOM 1566 C C . PHE A 1 190 ? -5.836 1.619 -6.814 1.00 97.94 190 PHE A C 1
ATOM 1568 O O . PHE A 1 190 ? -6.353 0.985 -5.899 1.00 97.94 190 PHE A O 1
ATOM 1575 N N . PHE A 1 191 ? -5.666 1.082 -8.027 1.00 95.31 191 PHE A N 1
ATOM 1576 C CA . PHE A 1 191 ? -6.196 -0.234 -8.398 1.00 95.31 191 PHE A CA 1
ATOM 1577 C C . PHE A 1 191 ? -5.524 -1.407 -7.664 1.00 95.31 191 PHE A C 1
ATOM 1579 O O . PHE A 1 191 ? -6.246 -2.204 -7.063 1.00 95.31 191 PHE A O 1
ATOM 1586 N N . PRO A 1 192 ? -4.182 -1.545 -7.640 1.00 96.00 192 PRO A N 1
ATOM 1587 C CA . PRO A 1 192 ? -3.549 -2.578 -6.823 1.00 96.00 192 PRO A CA 1
ATOM 1588 C C . PRO A 1 192 ? -3.803 -2.355 -5.324 1.00 96.00 192 PRO A C 1
ATOM 1590 O O . PRO A 1 192 ? -3.980 -3.325 -4.592 1.00 96.00 192 PRO A O 1
ATOM 1593 N N . SER A 1 193 ? -3.938 -1.104 -4.870 1.00 97.94 193 SER A N 1
ATOM 1594 C CA . SER A 1 193 ? -4.295 -0.796 -3.480 1.00 97.94 193 SER A CA 1
ATOM 1595 C C . SER A 1 193 ? -5.651 -1.390 -3.065 1.00 97.94 193 SER A C 1
ATOM 1597 O O . SER A 1 193 ? -5.761 -1.920 -1.957 1.00 97.94 193 SER A O 1
ATOM 1599 N N . LEU A 1 194 ? -6.641 -1.418 -3.970 1.00 96.94 194 LEU A N 1
ATOM 1600 C CA . LEU A 1 194 ? -7.925 -2.088 -3.724 1.00 96.94 194 LEU A CA 1
ATOM 1601 C C . LEU A 1 194 ? -7.755 -3.594 -3.501 1.00 96.94 194 LEU A C 1
ATOM 1603 O O . LEU A 1 194 ? -8.405 -4.160 -2.622 1.00 96.94 194 LEU A O 1
ATOM 1607 N N . LEU A 1 195 ? -6.875 -4.249 -4.266 1.00 95.81 195 LEU A N 1
ATOM 1608 C CA . LEU A 1 195 ? -6.562 -5.668 -4.077 1.00 95.81 195 LEU A CA 1
ATOM 1609 C C . LEU A 1 195 ? -5.900 -5.900 -2.714 1.00 95.81 195 LEU A C 1
ATOM 1611 O O . LEU A 1 195 ? -6.282 -6.822 -1.995 1.00 95.81 195 LEU A O 1
ATOM 1615 N N . PHE A 1 196 ? -4.944 -5.053 -2.330 1.00 97.31 196 PHE A N 1
ATOM 1616 C CA . PHE A 1 196 ? -4.260 -5.163 -1.039 1.00 97.31 196 PHE A CA 1
ATOM 1617 C C . PHE A 1 196 ? -5.246 -4.987 0.124 1.00 97.31 196 PHE A C 1
ATOM 1619 O O . PHE A 1 196 ? -5.199 -5.748 1.092 1.00 97.31 196 PHE A O 1
ATOM 1626 N N . GLY A 1 197 ? -6.177 -4.034 0.016 1.00 95.75 197 GLY A N 1
ATOM 1627 C CA . GLY A 1 197 ? -7.224 -3.824 1.013 1.00 95.75 197 GLY A CA 1
ATOM 1628 C C . GLY A 1 197 ? -8.270 -4.941 1.052 1.00 95.75 197 GLY A C 1
ATOM 1629 O O . GLY A 1 197 ? -8.724 -5.300 2.134 1.00 95.75 197 GLY A O 1
ATOM 1630 N N . TYR A 1 198 ? -8.594 -5.560 -0.085 1.00 94.25 198 TYR A N 1
ATOM 1631 C CA . TYR A 1 198 ? -9.475 -6.731 -0.127 1.00 94.25 198 TYR A CA 1
ATOM 1632 C C . TYR A 1 198 ? -8.828 -7.946 0.551 1.00 94.25 198 TYR A C 1
ATOM 1634 O O . TYR A 1 198 ? -9.463 -8.642 1.343 1.00 94.25 198 TYR A O 1
ATOM 1642 N N . LEU A 1 199 ? -7.535 -8.181 0.294 1.00 93.50 199 LEU A N 1
ATOM 1643 C CA . LEU A 1 199 ? -6.772 -9.219 0.989 1.00 93.50 199 LEU A CA 1
ATOM 1644 C C . LEU A 1 199 ? -6.770 -8.971 2.501 1.00 93.50 199 LEU A C 1
ATOM 1646 O O . LEU A 1 199 ? -7.021 -9.896 3.268 1.00 93.50 199 LEU A O 1
ATOM 1650 N N . ARG A 1 200 ? -6.583 -7.721 2.932 1.00 92.88 200 ARG A N 1
ATOM 1651 C CA . ARG A 1 200 ? -6.673 -7.337 4.343 1.00 92.88 200 ARG A CA 1
ATOM 1652 C C . ARG A 1 200 ? -8.026 -7.716 4.962 1.00 92.88 200 ARG A C 1
ATOM 1654 O O . ARG A 1 200 ? -8.048 -8.323 6.032 1.00 92.88 200 ARG A O 1
ATOM 1661 N N . GLU A 1 201 ? -9.129 -7.420 4.280 1.00 91.12 201 GLU A N 1
ATOM 1662 C CA . GLU A 1 201 ? -10.495 -7.682 4.761 1.00 91.12 201 GLU A CA 1
ATOM 1663 C C . GLU A 1 201 ? -10.814 -9.174 4.870 1.00 91.12 201 GLU A C 1
ATOM 1665 O O . GLU A 1 201 ? -11.319 -9.635 5.890 1.00 91.12 201 GLU A O 1
ATOM 1670 N N . VAL A 1 202 ? -10.493 -9.954 3.835 1.00 88.62 202 VAL A N 1
ATOM 1671 C CA . VAL A 1 202 ? -10.839 -11.386 3.788 1.00 88.62 202 VAL A CA 1
ATOM 1672 C C . VAL A 1 202 ? -9.927 -12.225 4.685 1.00 88.62 202 VAL A C 1
ATOM 1674 O O . VAL A 1 202 ? -10.291 -13.329 5.104 1.00 88.62 202 VAL A O 1
ATOM 1677 N N . ARG A 1 203 ? -8.709 -11.745 4.953 1.00 90.19 203 ARG A N 1
ATOM 1678 C CA . ARG A 1 203 ? -7.706 -12.490 5.721 1.00 90.19 203 ARG A CA 1
ATOM 1679 C C . ARG A 1 203 ? -7.636 -12.064 7.182 1.00 90.19 203 ARG A C 1
ATOM 1681 O O . ARG A 1 203 ? -7.274 -12.888 8.014 1.00 90.19 203 ARG A O 1
ATOM 1688 N N . GLY A 1 204 ? -8.012 -10.826 7.502 1.00 89.19 204 GLY A N 1
ATOM 1689 C CA . GLY A 1 204 ? -7.950 -10.288 8.862 1.00 89.19 204 GLY A CA 1
ATOM 1690 C C . GLY A 1 204 ? -6.530 -9.947 9.332 1.00 89.19 204 GLY A C 1
ATOM 1691 O O . GLY A 1 204 ? -6.355 -9.489 10.459 1.00 89.19 204 GLY A O 1
ATOM 1692 N N . ASN A 1 205 ? -5.520 -10.084 8.465 1.00 92.56 205 ASN A N 1
ATOM 1693 C CA . ASN A 1 205 ? -4.122 -9.713 8.707 1.00 92.56 205 ASN A CA 1
ATOM 1694 C C . ASN A 1 205 ? -3.527 -8.984 7.482 1.00 92.56 205 ASN A C 1
ATOM 1696 O O . ASN A 1 205 ? -4.178 -8.910 6.439 1.00 92.56 205 ASN A O 1
ATOM 1700 N N . ILE A 1 206 ? -2.340 -8.384 7.619 1.00 95.12 206 ILE A N 1
ATOM 1701 C CA . ILE A 1 206 ? -1.699 -7.593 6.545 1.00 95.12 206 ILE A CA 1
ATOM 1702 C C . ILE A 1 206 ? -0.677 -8.383 5.713 1.00 95.12 206 ILE A C 1
ATOM 1704 O O . ILE A 1 206 ? -0.166 -7.859 4.725 1.00 95.12 206 ILE A O 1
ATOM 1708 N N . TYR A 1 207 ? -0.347 -9.626 6.077 1.00 94.94 207 TYR A N 1
ATOM 1709 C CA . TYR A 1 207 ? 0.782 -10.343 5.470 1.00 94.94 207 TYR A CA 1
ATOM 1710 C C . TYR A 1 207 ? 0.591 -10.647 3.973 1.00 94.94 207 TYR A C 1
ATOM 1712 O O . TYR A 1 207 ? 1.527 -10.412 3.204 1.00 94.94 207 TYR A O 1
ATOM 1720 N N . PRO A 1 208 ? -0.595 -11.084 3.501 1.00 94.88 208 PRO A N 1
ATOM 1721 C CA . PRO A 1 208 ? -0.873 -11.212 2.073 1.00 94.88 208 PRO A CA 1
ATOM 1722 C C . PRO A 1 208 ? -0.763 -9.882 1.334 1.00 94.88 208 PRO A C 1
ATOM 1724 O O . PRO A 1 208 ? -0.212 -9.845 0.238 1.00 94.88 208 PRO A O 1
ATOM 1727 N N . SER A 1 209 ? -1.234 -8.788 1.936 1.00 96.50 209 SER A N 1
ATOM 1728 C CA . SER A 1 209 ? -1.128 -7.447 1.357 1.00 96.50 209 SER A CA 1
ATOM 1729 C C . SER A 1 209 ? 0.337 -7.032 1.198 1.00 96.50 209 SER A C 1
ATOM 1731 O O . SER A 1 209 ? 0.725 -6.617 0.111 1.00 96.50 209 SER A O 1
ATOM 1733 N N . ILE A 1 210 ? 1.178 -7.259 2.218 1.00 97.44 210 ILE A N 1
ATOM 1734 C CA . ILE A 1 210 ? 2.634 -7.030 2.158 1.00 97.44 210 ILE A CA 1
ATOM 1735 C C . ILE A 1 210 ? 3.269 -7.845 1.031 1.00 97.44 210 ILE A C 1
ATOM 1737 O O . ILE A 1 210 ? 3.997 -7.290 0.208 1.00 97.44 210 ILE A O 1
ATOM 1741 N N . ALA A 1 211 ? 3.000 -9.152 0.982 1.00 96.69 211 ALA A N 1
ATOM 1742 C CA . ALA A 1 211 ? 3.601 -10.042 -0.006 1.00 96.69 211 ALA A CA 1
ATOM 1743 C C . ALA A 1 211 ? 3.226 -9.624 -1.433 1.00 96.69 211 ALA A C 1
ATOM 1745 O O . ALA A 1 211 ? 4.095 -9.496 -2.295 1.00 96.69 211 ALA A O 1
ATOM 1746 N N . ILE A 1 212 ? 1.941 -9.363 -1.678 1.00 97.31 212 ILE A N 1
ATOM 1747 C CA . ILE A 1 212 ? 1.454 -8.979 -3.000 1.00 97.31 212 ILE A CA 1
ATOM 1748 C C . ILE A 1 212 ? 1.912 -7.573 -3.391 1.00 97.31 212 ILE A C 1
ATOM 1750 O O . ILE A 1 212 ? 2.279 -7.377 -4.550 1.00 97.31 212 ILE A O 1
ATOM 1754 N N . HIS A 1 213 ? 1.967 -6.613 -2.467 1.00 97.94 213 HIS A N 1
ATOM 1755 C CA . HIS A 1 213 ? 2.530 -5.290 -2.738 1.00 97.94 213 HIS A CA 1
ATOM 1756 C C . HIS A 1 213 ? 4.014 -5.401 -3.119 1.00 97.94 213 HIS A C 1
ATOM 1758 O O . HIS A 1 213 ? 4.423 -4.929 -4.183 1.00 97.94 213 HIS A O 1
ATOM 1764 N N . TRP A 1 214 ? 4.816 -6.103 -2.317 1.00 97.50 214 TRP A N 1
ATOM 1765 C CA . TRP A 1 214 ? 6.229 -6.344 -2.610 1.00 97.50 214 TRP A CA 1
ATOM 1766 C C . TRP A 1 214 ? 6.442 -6.970 -3.994 1.00 97.50 214 TRP A C 1
ATOM 1768 O O . TRP A 1 214 ? 7.237 -6.462 -4.789 1.00 97.50 214 TRP A O 1
ATOM 1778 N N . LEU A 1 215 ? 5.697 -8.030 -4.311 1.00 95.69 215 LEU A N 1
ATOM 1779 C CA . LEU A 1 215 ? 5.801 -8.703 -5.601 1.00 95.69 215 LEU A CA 1
ATOM 1780 C C . LEU A 1 215 ? 5.325 -7.818 -6.759 1.00 95.69 215 LEU A C 1
ATOM 1782 O O . LEU A 1 215 ? 5.944 -7.837 -7.819 1.00 95.69 215 LEU A O 1
ATOM 1786 N N . SER A 1 216 ? 4.286 -7.003 -6.557 1.00 95.19 216 SER A N 1
ATOM 1787 C CA . SER A 1 216 ? 3.816 -6.040 -7.563 1.00 95.19 216 SER A CA 1
ATOM 1788 C C . SER A 1 216 ? 4.916 -5.033 -7.907 1.00 95.19 216 SER A C 1
ATOM 1790 O O . SER A 1 216 ? 5.200 -4.799 -9.082 1.00 95.19 216 SER A O 1
ATOM 1792 N N . ASN A 1 217 ? 5.600 -4.497 -6.891 1.00 94.56 217 ASN A N 1
ATOM 1793 C CA . ASN A 1 217 ? 6.729 -3.587 -7.082 1.00 94.56 217 ASN A CA 1
ATOM 1794 C C . ASN A 1 217 ? 7.894 -4.265 -7.812 1.00 94.56 217 ASN A C 1
ATOM 1796 O O . ASN A 1 217 ? 8.493 -3.667 -8.707 1.00 94.56 217 ASN A O 1
ATOM 1800 N N . LEU A 1 218 ? 8.196 -5.519 -7.469 1.00 93.19 218 LEU A N 1
ATOM 1801 C CA . LEU A 1 218 ? 9.254 -6.284 -8.122 1.00 93.19 218 LEU A CA 1
ATOM 1802 C C . LEU A 1 218 ? 8.930 -6.572 -9.595 1.00 93.19 218 LEU A C 1
ATOM 1804 O O . LEU A 1 218 ? 9.784 -6.369 -10.457 1.00 93.19 218 LEU A O 1
ATOM 1808 N N . ILE A 1 219 ? 7.700 -6.993 -9.896 1.00 92.75 219 ILE A N 1
ATOM 1809 C CA . ILE A 1 219 ? 7.237 -7.235 -11.268 1.00 92.75 219 ILE A CA 1
ATOM 1810 C C . ILE A 1 219 ? 7.318 -5.947 -12.081 1.00 92.75 219 ILE A C 1
ATOM 1812 O O . ILE A 1 219 ? 7.889 -5.954 -13.168 1.00 92.75 219 ILE A O 1
ATOM 1816 N N . MET A 1 220 ? 6.840 -4.822 -11.545 1.00 91.31 220 MET A N 1
ATOM 1817 C CA . MET A 1 220 ? 6.944 -3.531 -12.226 1.00 91.31 220 MET A CA 1
ATOM 1818 C C . MET A 1 220 ? 8.394 -3.101 -12.451 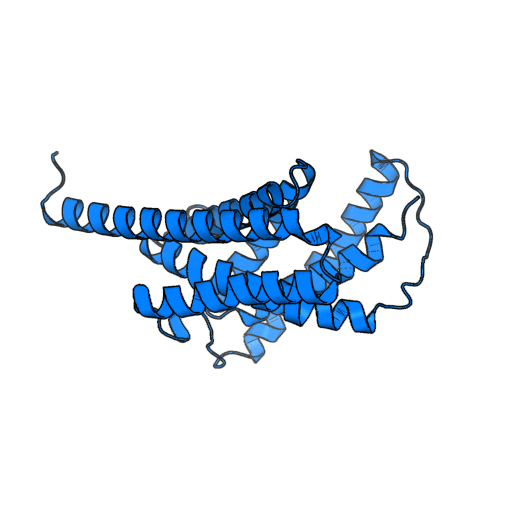1.00 91.31 220 MET A C 1
ATOM 1820 O O . MET A 1 220 ? 8.731 -2.627 -13.536 1.00 91.31 220 MET A O 1
ATOM 1824 N N . TYR A 1 221 ? 9.276 -3.307 -11.471 1.00 90.75 221 TYR A N 1
ATOM 1825 C CA . TYR A 1 221 ? 10.705 -3.029 -11.617 1.00 90.75 221 TYR A CA 1
ATOM 1826 C C . TYR A 1 221 ? 11.338 -3.826 -12.771 1.00 90.75 221 TYR A C 1
ATOM 1828 O O . TYR A 1 221 ? 12.161 -3.289 -13.524 1.00 90.75 221 TYR A O 1
ATOM 1836 N N . ILE A 1 222 ? 10.939 -5.088 -12.940 1.00 90.75 222 ILE A N 1
ATOM 1837 C CA . ILE A 1 222 ? 11.384 -5.945 -14.044 1.00 90.75 222 ILE A CA 1
ATOM 1838 C C . ILE A 1 222 ? 10.792 -5.448 -15.371 1.00 90.75 222 ILE A C 1
ATOM 1840 O O . ILE A 1 222 ? 11.550 -5.116 -16.282 1.00 90.75 222 ILE A O 1
ATOM 1844 N N . LEU A 1 223 ? 9.464 -5.319 -15.458 1.00 91.69 223 LEU A N 1
ATOM 1845 C CA . LEU A 1 223 ? 8.748 -5.002 -16.698 1.00 91.69 223 LEU A CA 1
ATOM 1846 C C . LEU A 1 223 ? 9.100 -3.629 -17.277 1.00 91.69 223 LEU A C 1
ATOM 1848 O O . LEU A 1 223 ? 9.227 -3.511 -18.491 1.00 91.69 223 LEU A O 1
ATOM 1852 N N . LEU A 1 224 ? 9.296 -2.601 -16.443 1.00 86.44 224 LEU A N 1
ATOM 1853 C CA . LEU A 1 224 ? 9.553 -1.230 -16.912 1.00 86.44 224 LEU A CA 1
ATOM 1854 C C . LEU A 1 224 ? 10.823 -1.118 -17.777 1.00 86.44 224 LEU A C 1
ATOM 1856 O O . LEU A 1 224 ? 10.977 -0.167 -18.526 1.00 86.44 224 LEU A O 1
ATOM 1860 N N . GLY A 1 225 ? 11.763 -2.060 -17.651 1.00 86.44 225 GLY A N 1
ATOM 1861 C CA . GLY A 1 225 ? 13.000 -2.069 -18.439 1.00 86.44 225 GLY A CA 1
ATOM 1862 C C . GLY A 1 225 ? 12.925 -2.892 -19.716 1.00 86.44 225 GLY A C 1
ATOM 1863 O O . GLY A 1 225 ? 13.909 -2.921 -20.441 1.00 86.44 225 GLY A O 1
ATOM 1864 N N . MET A 1 226 ? 11.814 -3.588 -19.957 1.00 92.56 226 MET A N 1
ATOM 1865 C CA . MET A 1 226 ? 11.683 -4.553 -21.049 1.00 92.56 226 MET A CA 1
ATOM 1866 C C . MET A 1 226 ? 10.972 -3.993 -22.286 1.00 92.56 226 MET A C 1
ATOM 1868 O O . MET A 1 226 ? 10.638 -4.754 -23.188 1.00 92.56 226 MET A O 1
ATOM 1872 N N . TYR A 1 227 ? 10.693 -2.691 -22.330 1.00 92.94 227 TYR A N 1
ATOM 1873 C CA . TYR A 1 227 ? 9.989 -2.049 -23.439 1.00 92.94 227 TYR A CA 1
ATOM 1874 C C . TYR A 1 227 ? 10.713 -0.761 -23.831 1.00 92.94 227 TYR A C 1
ATOM 1876 O O . TYR A 1 227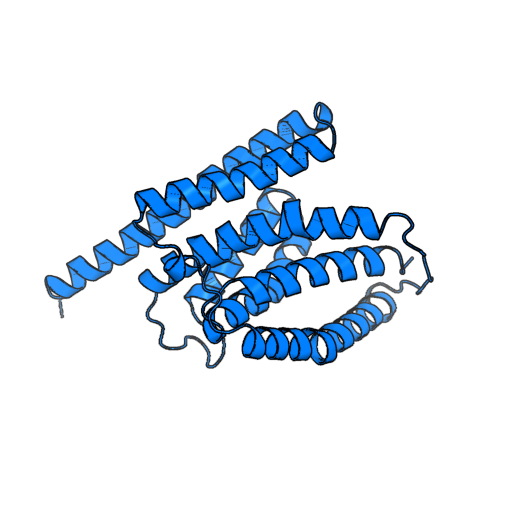 ? 11.041 0.035 -22.947 1.00 92.94 227 TYR A O 1
A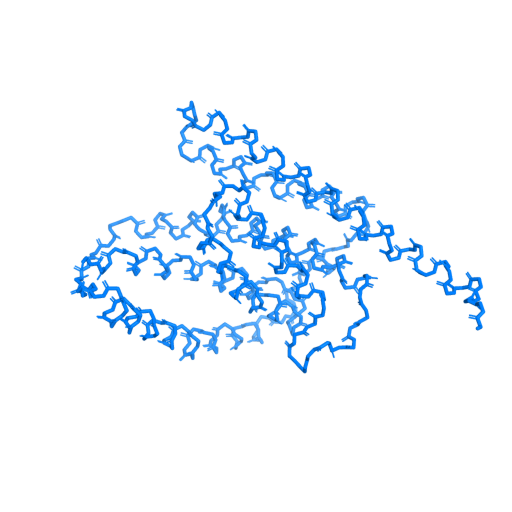TOM 1884 N N . ILE A 1 228 ? 10.972 -0.594 -25.133 1.00 88.62 228 ILE A N 1
ATOM 1885 C CA . ILE A 1 228 ? 11.617 0.582 -25.748 1.00 88.62 228 ILE A CA 1
ATOM 1886 C C . ILE A 1 228 ? 10.872 1.056 -26.992 1.00 88.62 228 ILE A C 1
ATOM 1888 O O . ILE A 1 228 ? 10.158 0.226 -27.606 1.00 88.62 228 ILE A O 1
#

Secondary structure (DSSP, 8-state):
-PPPHHHHHHHHHHHHHHHHHHHHHHHHHHHHHHHHHHGGGS-HHHHHHHHHHHHHHHHHHHHHHTT--TTTTT---TTHHHHHHHHHHIIIIIHHHHHHHHHHIIIIIS-PPB-----TTHHHHHHHIIIIIIHHHHIIIIIIIHHHHHHHS-SS-SBTTB-HHHHHHHHHHHHHHHHHS--GGGGGGHHHHHHHHHHHHHHSSSHHHHHHHHHHHHHHHHHTTSB-

Foldseek 3Di:
DPDDPVRVVLLVVLVVLLVVLVVLLVVLLVVLLVLVVCVVVDDPVRSLQVNLCSLVVSLVVLCVVVVQDCLLLQVDDPPVVVLVVLLVCCVPPVVVVVLVVVVCCQCPVVVWDFAQDDDPCLPVLLCCLLRRNLVSLLSRLLRRQLSSLCSNAPQPCPDPQFGPSLLVSLVSVLVSQCSNPVDPVSSVSSVLSRVQNSSCVVVSHNPSSSVSSSVVVSSCVRVVPGID

Sequence (228 aa):
MKPDKYTNKFMNYQRKIFNQTLFTFLIVNTILIALLLVKPYLGRTLFLTLGSAIFVISSIVSAKVFKIDAKGFGLDTDSVIKDLRAIFIVLFVIFPAFVVANHLYQSIVLHHRFVFVFREKIFFNTIHHLLMVAIPEEIFFRGFVQSQMEKVYDQKSYLRFISLSNLMTSVFFALGHFFINPHIDRLAVFFPSLLFGYLREVRGNIYPSIAIHWLSNLIMYILLGMYI